Protein AF-A0A2V7VKX2-F1 (afdb_monomer)

Secondary structure (DSSP, 8-state):
-HHHHHHHHHHHT---------SS-SEETTEE--S-----EEE-TTT--EEESSTT--S-SSPTTT--GGGEEE-TTSSEEEEEE---GGGTTT---BEEEEEETT--S--EE----SSBEEEEEE-TTSSEEEEEE-SSTT-TTPPPEEEEEETTT--EEEE----------

Nearest PDB structures (foldseek):
  5yzm-assembly1_B  TM=7.554E-01  e=6.022E-04  Deinococcus radiodurans R1 = ATCC 13939 = DSM 20539
  5yzn-assembly1_D  TM=7.491E-01  e=6.022E-04  Deinococcus radiodurans R1 = ATCC 13939 = DSM 20539
  6ikg-assembly1_D  TM=7.434E-01  e=3.066E-03  Deinococcus radiodurans R1 = ATCC 13939 = DSM 20539
  7px8-assembly1_A  TM=6.934E-01  e=4.245E-03  Sus scrofa domesticus
  8t55-assembly2_B  TM=4.886E-01  e=1.161E-01  Homo sapiens

Mean predicted aligned error: 6.62 Å

Solvent-accessible surface area (backbone atoms only — not comparable to full-atom values): 10244 Å² total; per-residue (Å²): 109,73,66,59,51,52,52,52,54,56,56,71,70,51,88,72,85,82,80,90,76,93,57,88,78,54,51,63,93,93,45,66,62,82,86,79,70,41,63,48,67,38,74,41,84,91,79,66,50,74,35,66,49,48,80,93,59,87,38,30,30,46,36,81,96,83,47,50,78,57,29,36,31,63,39,71,85,65,51,35,35,36,35,27,31,46,78,53,68,88,43,52,90,72,50,46,38,19,32,32,30,37,25,39,51,82,42,85,48,77,62,40,77,72,53,85,62,68,9,36,30,36,46,42,40,60,38,88,85,51,53,33,36,34,28,35,31,39,83,49,57,65,44,88,85,50,66,71,32,48,32,42,26,34,59,86,81,62,53,72,46,76,46,77,86,65,76,75,82,73,72,85,130

Sequence (173 aa):
PAETAAALEAQSKRKASGRLYDRLFVRHWDAWENGTRNHLFSYELATGKLVDLMPRMEADSPSKPFGGSEEYAVSPDGRTVVFATKDVGRAEAWSTNFDLYSVPVDGSSAPRKLTTNPATDTQPRFSPDGRTLAYLAMSRPGFEADRFRIVLRDWTTGAERALDLRADASETG

pLDDT: mean 89.26, std 12.27, range [36.59, 98.81]

Radius of gyration: 19.01 Å; Cα contacts (8 Å, |Δi|>4): 318; chains: 1; bounding box: 53×27×69 Å

Foldseek 3Di:
DVVVVVVVVVVVPDPDPDDDDPAPPQDDDPGGCPQDAAFDWAADPVPRDIGTQAPPQSWHVVHPDDRDPQQWDAFLVRFKIKGWIDRPPRCSVQKQDIWIWMGTNVRPDHIDTLDDASHDWGRWDADNVRQWIWTWDFRDIRDPPGDTWIWIAGRPPRDIDTDDPDPPPPPDD

Structure (mmCIF, N/CA/C/O backbone):
data_AF-A0A2V7VKX2-F1
#
_entry.id   AF-A0A2V7VKX2-F1
#
loop_
_atom_site.group_PDB
_atom_site.id
_atom_site.type_symbol
_atom_site.label_atom_id
_atom_site.label_alt_id
_atom_site.label_comp_id
_atom_site.label_asym_id
_atom_site.label_entity_id
_atom_site.label_seq_id
_atom_site.pdbx_PDB_ins_code
_atom_site.Cartn_x
_atom_site.Cartn_y
_atom_site.Cartn_z
_atom_site.occupancy
_atom_site.B_iso_or_equiv
_atom_site.auth_seq_id
_atom_site.auth_comp_id
_atom_site.auth_asym_id
_atom_site.auth_atom_id
_atom_site.pdbx_PDB_model_num
ATOM 1 N N . PRO A 1 1 ? -10.729 2.350 15.075 1.00 73.19 1 PRO A N 1
ATOM 2 C CA . PRO A 1 1 ? -11.788 1.304 15.056 1.00 73.19 1 PRO A CA 1
ATOM 3 C C . PRO A 1 1 ? -12.201 0.907 16.483 1.00 73.19 1 PRO A C 1
ATOM 5 O O . PRO A 1 1 ? -11.379 1.040 17.388 1.00 73.19 1 PRO A O 1
ATOM 8 N N . ALA A 1 2 ? -13.442 0.448 16.696 1.00 79.38 2 ALA A N 1
ATOM 9 C CA . ALA A 1 2 ? -13.946 0.088 18.033 1.00 79.38 2 ALA A CA 1
ATOM 10 C C . ALA A 1 2 ? -13.155 -1.064 18.682 1.00 79.38 2 ALA A C 1
ATOM 12 O O . ALA A 1 2 ? -12.881 -1.030 19.878 1.00 79.38 2 ALA A O 1
ATOM 13 N N . GLU A 1 3 ? -12.718 -2.035 17.876 1.00 79.44 3 GLU A N 1
ATOM 14 C CA . GLU A 1 3 ? -11.884 -3.156 18.320 1.00 79.44 3 GLU A CA 1
ATOM 15 C C . GLU A 1 3 ? -10.547 -2.685 18.914 1.00 79.44 3 GLU A C 1
ATOM 17 O O . GLU A 1 3 ? -10.197 -3.067 20.029 1.00 79.44 3 GLU A O 1
ATOM 22 N N . THR A 1 4 ? -9.840 -1.779 18.227 1.00 80.31 4 THR A N 1
ATOM 23 C CA . THR A 1 4 ? -8.583 -1.196 18.721 1.00 80.31 4 THR A CA 1
ATOM 24 C C . THR A 1 4 ? -8.785 -0.466 20.049 1.00 80.31 4 THR A C 1
ATOM 26 O O . THR A 1 4 ? -7.984 -0.621 20.966 1.00 80.31 4 THR A O 1
ATOM 29 N N . ALA A 1 5 ? -9.869 0.307 20.180 1.00 81.75 5 ALA A N 1
ATOM 30 C CA . ALA A 1 5 ? -10.174 1.030 21.413 1.00 81.75 5 ALA A CA 1
ATOM 31 C C . ALA A 1 5 ? -10.422 0.069 22.588 1.00 81.75 5 ALA A C 1
ATOM 33 O O . ALA A 1 5 ? -9.852 0.255 23.663 1.00 81.75 5 ALA A O 1
ATOM 34 N N . ALA A 1 6 ? -11.197 -0.996 22.364 1.00 84.31 6 ALA A N 1
ATOM 35 C CA . ALA A 1 6 ? -11.453 -2.023 23.370 1.00 84.31 6 ALA A CA 1
ATOM 36 C C . ALA A 1 6 ? -10.171 -2.774 23.776 1.00 84.31 6 ALA A C 1
ATOM 38 O O . ALA A 1 6 ? -9.945 -3.010 24.964 1.00 84.31 6 ALA A O 1
ATOM 39 N N . ALA A 1 7 ? -9.303 -3.107 22.814 1.00 83.88 7 ALA A N 1
ATOM 40 C CA . ALA A 1 7 ? -8.022 -3.762 23.082 1.00 83.88 7 ALA A CA 1
ATOM 41 C C . ALA A 1 7 ? -7.087 -2.879 23.929 1.00 83.88 7 ALA A C 1
ATOM 43 O O . ALA A 1 7 ? -6.495 -3.356 24.900 1.00 83.88 7 ALA A O 1
ATOM 44 N N . LEU A 1 8 ? -7.002 -1.583 23.613 1.00 84.88 8 LEU A N 1
ATOM 45 C CA . LEU A 1 8 ? -6.206 -0.615 24.373 1.00 84.88 8 LEU A CA 1
ATOM 46 C C . LEU A 1 8 ? -6.771 -0.374 25.782 1.00 84.88 8 LEU A C 1
ATOM 48 O O . LEU A 1 8 ? -6.007 -0.284 26.745 1.00 84.88 8 LEU A O 1
ATOM 52 N N . GLU A 1 9 ? -8.095 -0.324 25.941 1.00 86.00 9 GLU A N 1
ATOM 53 C CA . GLU A 1 9 ? -8.736 -0.217 27.257 1.00 86.00 9 GLU A CA 1
ATOM 54 C C . GLU A 1 9 ? -8.498 -1.474 28.109 1.00 86.00 9 GLU A C 1
ATOM 56 O O . GLU A 1 9 ? -8.191 -1.388 29.299 1.00 86.00 9 GLU A O 1
ATOM 61 N N . ALA A 1 10 ? -8.590 -2.663 27.511 1.00 84.69 10 ALA A N 1
ATOM 62 C CA . ALA A 1 10 ? -8.256 -3.905 28.198 1.00 84.69 10 ALA A CA 1
ATOM 63 C C . ALA A 1 10 ? -6.778 -3.931 28.619 1.00 84.69 10 ALA A C 1
ATOM 65 O O . ALA A 1 10 ? -6.460 -4.358 29.732 1.00 84.69 10 ALA A O 1
ATOM 66 N N . GLN A 1 11 ? -5.874 -3.437 27.766 1.00 82.06 11 GLN A N 1
ATOM 67 C CA . GLN A 1 11 ? -4.451 -3.332 28.075 1.00 82.06 11 GLN A CA 1
ATOM 68 C C . GLN A 1 11 ? -4.187 -2.370 29.241 1.00 82.06 11 GLN A C 1
ATOM 70 O O . GLN A 1 11 ? -3.411 -2.721 30.131 1.00 82.06 11 GLN A O 1
ATOM 75 N N . SER A 1 12 ? -4.843 -1.206 29.282 1.00 82.44 12 SER A N 1
ATOM 76 C CA . SER A 1 12 ? -4.636 -0.206 30.342 1.00 82.44 12 SER A CA 1
ATOM 77 C C . SER A 1 12 ? -5.081 -0.690 31.727 1.00 82.44 12 SER A C 1
ATOM 79 O O . SER A 1 12 ? -4.528 -0.265 32.740 1.00 82.44 12 SER A O 1
ATOM 81 N N . LYS A 1 13 ? -6.030 -1.633 31.788 1.00 87.75 13 LYS A N 1
ATOM 82 C CA . LYS A 1 13 ? -6.522 -2.240 33.037 1.00 87.75 13 LYS A CA 1
ATOM 83 C C . LYS A 1 13 ? -5.641 -3.382 33.569 1.00 87.75 13 LYS A C 1
ATOM 85 O O . LYS A 1 13 ? -5.896 -3.881 34.670 1.00 87.75 13 LYS A O 1
ATOM 90 N N . ARG A 1 14 ? -4.618 -3.838 32.831 1.00 84.69 14 ARG A N 1
ATOM 91 C CA . ARG A 1 14 ? -3.743 -4.942 33.276 1.00 84.69 14 ARG A CA 1
ATOM 92 C C . ARG A 1 14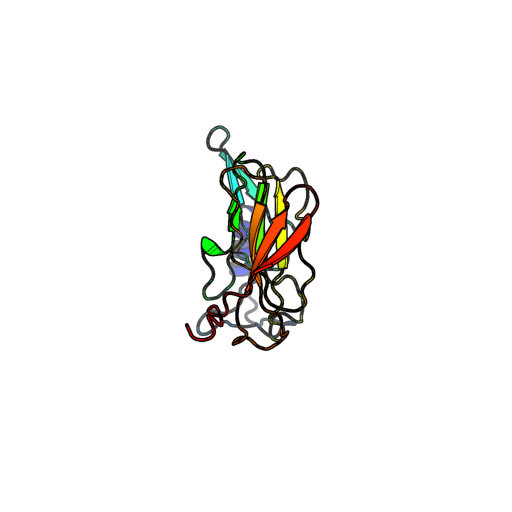 ? -2.829 -4.485 34.416 1.00 84.69 14 ARG A C 1
ATOM 94 O O . ARG A 1 14 ? -2.089 -3.521 34.288 1.00 84.69 14 ARG A O 1
ATOM 101 N N . LYS A 1 15 ? -2.826 -5.246 35.518 1.00 83.88 15 LYS A N 1
ATOM 102 C CA . LYS A 1 15 ? -1.947 -5.003 36.681 1.00 83.88 15 LYS A CA 1
ATOM 103 C C . LYS A 1 15 ? -0.502 -5.481 36.481 1.00 83.88 15 LYS A C 1
ATOM 105 O O . LYS A 1 15 ? 0.382 -5.078 37.227 1.00 83.88 15 LYS A O 1
ATOM 110 N N . ALA A 1 16 ? -0.265 -6.367 35.513 1.00 81.69 16 ALA A N 1
ATOM 111 C CA . ALA A 1 16 ? 1.065 -6.881 35.200 1.00 81.69 16 ALA A CA 1
ATOM 112 C C . ALA A 1 16 ? 1.837 -5.888 34.318 1.00 81.69 16 ALA A C 1
ATOM 114 O O . ALA A 1 16 ? 1.326 -5.465 33.284 1.00 81.69 16 ALA A O 1
ATOM 115 N N . SER A 1 17 ? 3.073 -5.557 34.703 1.00 77.12 17 SER A N 1
ATOM 116 C CA . SER A 1 17 ? 3.959 -4.641 33.964 1.00 77.12 17 SER A CA 1
ATOM 117 C C . SER A 1 17 ? 4.936 -5.345 33.013 1.00 77.12 17 SER A C 1
ATOM 119 O O . SER A 1 17 ? 5.520 -4.698 32.145 1.00 77.12 17 SER A O 1
ATOM 121 N N . GLY A 1 18 ? 5.116 -6.663 33.156 1.00 77.38 18 GLY A N 1
ATOM 122 C CA . GLY A 1 18 ? 5.975 -7.460 32.282 1.00 77.38 18 GLY A CA 1
ATOM 123 C C . GLY A 1 18 ? 5.408 -7.572 30.866 1.00 77.38 18 GLY A C 1
ATOM 124 O O . GLY A 1 18 ? 4.214 -7.816 30.685 1.00 77.38 18 GLY A O 1
ATOM 125 N N . ARG A 1 19 ? 6.272 -7.418 29.858 1.00 75.94 19 ARG A N 1
ATOM 126 C CA . ARG A 1 19 ? 5.929 -7.584 28.440 1.00 75.94 19 ARG A CA 1
ATOM 127 C C . ARG A 1 19 ? 6.726 -8.743 27.854 1.00 75.94 19 ARG A C 1
ATOM 129 O O . ARG A 1 19 ? 7.937 -8.810 28.039 1.00 75.94 19 ARG A O 1
ATOM 136 N N . LEU A 1 20 ? 6.035 -9.64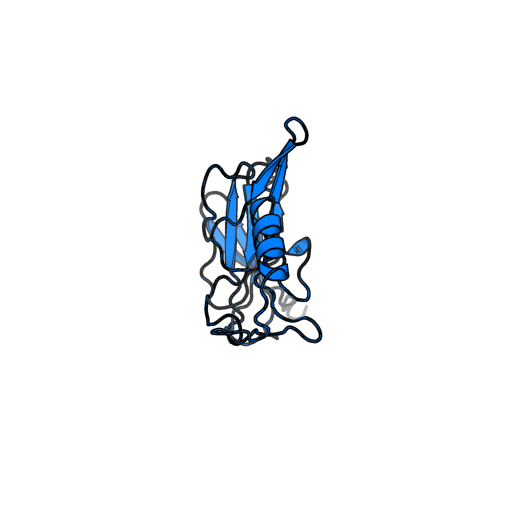3 27.161 1.00 76.25 20 LEU A N 1
ATOM 137 C CA . LEU A 1 20 ? 6.658 -10.684 26.354 1.00 76.25 20 LEU A CA 1
ATOM 138 C C . LEU A 1 20 ? 6.735 -10.174 24.919 1.00 76.25 20 LEU A C 1
ATOM 140 O O . LEU A 1 20 ? 5.716 -9.771 24.362 1.00 76.25 20 LEU A O 1
ATOM 144 N N . TYR A 1 21 ? 7.926 -10.218 24.339 1.00 73.44 21 TYR A N 1
ATOM 145 C CA . TYR A 1 21 ? 8.135 -9.925 22.931 1.00 73.44 21 TYR A CA 1
ATOM 146 C C . TYR A 1 21 ? 8.734 -11.150 22.262 1.00 73.44 21 TYR A C 1
ATOM 148 O O . TYR A 1 21 ? 9.697 -11.729 22.760 1.00 73.44 21 TYR A O 1
ATOM 156 N N . ASP A 1 22 ? 8.168 -11.534 21.129 1.00 74.69 22 ASP A N 1
ATOM 157 C CA . ASP A 1 22 ? 8.646 -12.638 20.307 1.00 74.69 22 ASP A CA 1
ATOM 158 C C . ASP A 1 22 ? 9.196 -12.153 18.952 1.00 74.69 22 ASP A C 1
ATOM 160 O O . ASP A 1 22 ? 9.667 -12.968 18.162 1.00 74.69 22 ASP A O 1
ATOM 164 N N . ARG A 1 23 ? 9.177 -10.841 18.684 1.00 73.94 23 ARG A N 1
ATOM 165 C CA . ARG A 1 23 ? 9.747 -10.194 17.489 1.00 73.94 23 ARG A CA 1
ATOM 166 C C . ARG A 1 23 ? 10.796 -9.150 17.888 1.00 73.94 23 ARG A C 1
ATOM 168 O O . ARG A 1 23 ? 10.745 -8.612 18.990 1.00 73.94 23 ARG A O 1
ATOM 175 N N . LEU A 1 24 ? 11.749 -8.879 16.991 1.00 75.38 24 LEU A N 1
ATOM 176 C CA . LEU A 1 24 ? 12.909 -8.025 17.284 1.00 75.38 24 LEU A CA 1
ATOM 177 C C . LEU A 1 24 ? 12.542 -6.541 17.457 1.00 75.38 24 LEU A C 1
ATOM 179 O O . LEU A 1 24 ? 13.110 -5.872 18.318 1.00 75.38 24 LEU A O 1
ATOM 183 N N . PHE A 1 25 ? 11.581 -6.030 16.678 1.00 69.50 25 PHE A N 1
ATOM 184 C CA . PHE A 1 25 ? 11.095 -4.651 16.789 1.00 69.50 25 PHE A CA 1
ATOM 185 C C . PHE A 1 25 ? 10.196 -4.465 18.018 1.00 69.50 25 PHE A C 1
ATOM 187 O O . PHE A 1 25 ? 8.983 -4.328 17.929 1.00 69.50 25 PHE A O 1
ATOM 194 N N . VAL A 1 26 ? 10.815 -4.460 19.197 1.00 69.31 26 VAL A N 1
ATOM 195 C CA . VAL A 1 26 ? 10.139 -4.216 20.482 1.00 69.31 26 VAL A CA 1
ATOM 196 C C . VAL A 1 26 ? 9.943 -2.725 20.768 1.00 69.31 26 VAL A C 1
ATOM 198 O O . VAL A 1 26 ? 9.155 -2.343 21.634 1.00 69.31 26 VAL A O 1
ATOM 201 N N . ARG A 1 27 ? 10.699 -1.875 20.067 1.00 71.62 27 ARG A N 1
ATOM 202 C CA . ARG A 1 27 ? 10.772 -0.428 20.263 1.00 71.62 27 ARG A CA 1
ATOM 203 C C . ARG A 1 27 ? 11.310 0.229 18.992 1.00 71.62 27 ARG A C 1
ATOM 205 O O . ARG A 1 27 ? 12.306 -0.238 18.446 1.00 71.62 27 ARG A O 1
ATOM 212 N N . HIS A 1 28 ? 10.697 1.329 18.574 1.00 66.94 28 HIS A N 1
ATOM 213 C CA . HIS A 1 28 ? 11.241 2.238 17.568 1.00 66.94 28 HIS A CA 1
ATOM 214 C C . HIS A 1 28 ? 11.640 3.536 18.272 1.00 66.94 28 HIS A C 1
ATOM 216 O O . HIS A 1 28 ? 10.792 4.313 18.698 1.00 66.94 28 HIS A O 1
ATOM 222 N N . TRP A 1 29 ? 12.951 3.724 18.441 1.00 72.44 29 TRP A N 1
ATOM 223 C CA . TRP A 1 29 ? 13.566 4.870 19.123 1.00 72.44 29 TRP A CA 1
ATOM 224 C C . TRP A 1 29 ? 13.053 5.117 20.538 1.00 72.44 29 TRP A C 1
ATOM 226 O O . TRP A 1 29 ? 13.503 4.440 21.452 1.00 72.44 29 TRP A O 1
ATOM 236 N N . ASP A 1 30 ? 12.174 6.081 20.776 1.00 68.62 30 ASP A N 1
ATOM 237 C CA . ASP A 1 30 ? 11.607 6.440 22.078 1.00 68.62 30 ASP A CA 1
ATOM 238 C C . ASP A 1 30 ? 10.213 5.840 22.323 1.00 68.62 30 ASP A C 1
ATOM 240 O O . ASP A 1 30 ? 9.743 5.850 23.461 1.00 68.62 30 ASP A O 1
ATOM 244 N N . ALA A 1 31 ? 9.609 5.201 21.315 1.00 69.00 31 ALA A N 1
ATOM 245 C CA . ALA A 1 31 ? 8.297 4.568 21.405 1.00 69.00 31 ALA A CA 1
ATOM 246 C C . ALA A 1 31 ? 8.384 3.034 21.483 1.00 69.00 31 ALA A C 1
ATOM 248 O O . ALA A 1 31 ? 8.995 2.372 20.641 1.00 69.00 31 ALA A O 1
ATOM 249 N N . TRP A 1 32 ? 7.744 2.448 22.497 1.00 71.38 32 TRP A N 1
ATOM 250 C CA . TRP A 1 32 ? 7.576 0.996 22.604 1.00 71.38 32 TRP A CA 1
ATOM 251 C C . TRP A 1 32 ? 6.500 0.495 21.645 1.00 71.38 32 TRP A C 1
ATOM 253 O O . TRP A 1 32 ? 5.444 1.118 21.539 1.00 71.38 32 TRP A O 1
ATOM 263 N N . GLU A 1 33 ? 6.720 -0.678 21.053 1.00 73.62 33 GLU A N 1
ATOM 264 C CA . GLU A 1 33 ? 5.678 -1.366 20.297 1.00 73.62 33 GLU A CA 1
ATOM 265 C C . GLU A 1 33 ? 4.532 -1.725 21.257 1.00 73.62 33 GLU A C 1
ATOM 267 O O . GLU A 1 33 ? 4.728 -2.384 22.286 1.00 73.62 33 GLU A O 1
ATOM 272 N N . ASN A 1 34 ? 3.339 -1.204 20.978 1.00 72.69 34 ASN A N 1
ATOM 273 C CA . ASN A 1 34 ? 2.146 -1.382 21.809 1.00 72.69 34 ASN A CA 1
ATOM 274 C C . ASN A 1 34 ? 1.152 -2.373 21.185 1.00 72.69 34 ASN A C 1
ATOM 276 O O . ASN A 1 34 ? 0.098 -2.608 21.775 1.00 72.69 34 ASN A O 1
ATOM 280 N N . GLY A 1 35 ? 1.508 -2.972 20.042 1.00 75.06 35 GLY A N 1
ATOM 281 C CA . GLY A 1 35 ? 0.672 -3.906 19.298 1.00 75.06 35 GLY A CA 1
ATOM 282 C C . GLY A 1 35 ? -0.293 -3.217 18.336 1.00 75.06 35 GLY A C 1
ATOM 283 O O . GLY A 1 35 ? -1.202 -3.874 17.838 1.00 75.06 35 GLY A O 1
ATOM 284 N N . THR A 1 36 ? -0.134 -1.912 18.088 1.00 82.56 36 THR A N 1
ATOM 285 C CA . THR A 1 36 ? -0.942 -1.182 17.103 1.00 82.56 36 THR A CA 1
ATOM 286 C C . THR A 1 36 ? -0.198 -1.035 15.781 1.00 82.56 36 THR A C 1
ATOM 288 O O . THR A 1 36 ? 0.994 -0.719 15.733 1.00 82.56 36 THR A O 1
ATOM 291 N N . ARG A 1 37 ? -0.930 -1.239 14.687 1.00 87.62 37 ARG A N 1
ATOM 292 C CA . ARG A 1 37 ? -0.427 -1.130 13.317 1.00 87.62 37 ARG A CA 1
ATOM 293 C C . ARG A 1 37 ? -1.110 0.014 12.583 1.00 87.62 37 ARG A C 1
ATOM 295 O O . ARG A 1 37 ? -2.276 0.323 12.841 1.00 87.62 37 ARG A O 1
ATOM 302 N N . ASN A 1 38 ? -0.377 0.626 11.664 1.00 92.00 38 ASN A N 1
ATOM 303 C CA . ASN A 1 38 ? -0.928 1.558 10.695 1.00 92.00 38 ASN A CA 1
ATOM 304 C C . ASN A 1 38 ? -1.642 0.761 9.609 1.00 92.00 38 ASN A C 1
ATOM 306 O O . ASN A 1 38 ? -0.991 0.060 8.840 1.00 92.00 38 ASN A O 1
ATOM 310 N N . HIS A 1 39 ? -2.963 0.874 9.542 1.00 95.44 39 HIS A N 1
ATOM 311 C CA . HIS A 1 39 ? -3.751 0.334 8.440 1.00 95.44 39 HIS A CA 1
ATOM 312 C C . HIS A 1 39 ? -4.360 1.473 7.626 1.00 95.44 39 HIS A C 1
ATOM 314 O O . HIS A 1 39 ? -4.702 2.531 8.167 1.00 95.44 39 HIS A O 1
ATOM 320 N N . LEU A 1 40 ? -4.550 1.227 6.332 1.00 96.62 40 LEU A N 1
ATOM 321 C CA . LEU A 1 40 ? -5.359 2.087 5.483 1.00 96.62 40 LEU A CA 1
ATOM 322 C C . LEU A 1 40 ? -6.844 1.820 5.731 1.00 96.62 40 LEU A C 1
ATOM 324 O O . LEU A 1 40 ? -7.281 0.674 5.813 1.00 96.62 40 LEU A O 1
ATOM 328 N N . PHE A 1 41 ? -7.626 2.894 5.789 1.00 96.38 41 PHE A N 1
ATOM 329 C CA . PHE A 1 41 ? -9.078 2.827 5.891 1.00 96.38 41 PHE A CA 1
ATOM 330 C C . PHE A 1 41 ? -9.719 3.630 4.764 1.00 96.38 41 PHE A C 1
ATOM 332 O O . PHE A 1 41 ? -9.237 4.711 4.422 1.00 96.38 41 PHE A O 1
ATOM 339 N N . SER A 1 42 ? -10.839 3.142 4.233 1.00 96.56 42 SER A N 1
ATOM 340 C CA . SER A 1 42 ? -11.756 3.969 3.449 1.00 96.56 42 SER A CA 1
ATOM 341 C C . SER A 1 42 ? -12.924 4.425 4.319 1.00 96.56 42 SER A C 1
ATOM 343 O O . SER A 1 42 ? -13.339 3.739 5.258 1.00 96.56 42 SER A O 1
ATOM 345 N N . TYR A 1 43 ? -13.437 5.616 4.022 1.00 95.50 43 TYR A N 1
ATOM 346 C CA . TYR A 1 43 ? -14.559 6.207 4.738 1.00 95.50 43 TYR A CA 1
ATOM 347 C C . TYR A 1 43 ? -15.593 6.731 3.745 1.00 95.50 43 TYR A C 1
ATOM 349 O O . TYR A 1 43 ? -15.309 7.615 2.936 1.00 95.50 43 TYR A O 1
ATOM 357 N N . GLU A 1 44 ? -16.800 6.179 3.805 1.00 93.94 44 GLU A N 1
ATOM 358 C CA . GLU A 1 44 ? -17.922 6.606 2.981 1.00 93.94 44 GLU A CA 1
ATOM 359 C C . GLU A 1 44 ? -18.645 7.781 3.650 1.00 93.94 44 GLU A C 1
ATOM 361 O O . GLU A 1 44 ? -19.298 7.622 4.679 1.00 93.94 44 GLU A O 1
ATOM 366 N N . LEU A 1 45 ? -18.568 8.971 3.049 1.00 94.31 45 LEU A N 1
ATOM 367 C CA . LEU A 1 45 ? -19.138 10.193 3.630 1.00 94.31 45 LEU A CA 1
ATOM 368 C C . LEU A 1 45 ? -20.665 10.142 3.791 1.00 94.31 45 LEU A C 1
ATOM 370 O O . LEU A 1 45 ? -21.195 10.715 4.739 1.00 94.31 45 LEU A O 1
ATOM 374 N N . ALA A 1 46 ? -21.368 9.478 2.870 1.00 94.56 46 ALA A N 1
ATOM 375 C CA . ALA A 1 46 ? -22.829 9.443 2.855 1.00 94.56 46 ALA A CA 1
ATOM 376 C C . ALA A 1 46 ? -23.415 8.577 3.980 1.00 94.56 46 ALA A C 1
ATOM 378 O O . ALA A 1 46 ? -24.444 8.922 4.557 1.00 94.56 46 ALA A O 1
ATOM 379 N N . THR A 1 47 ? -22.767 7.452 4.284 1.00 94.81 47 THR A N 1
ATOM 380 C CA . THR A 1 47 ? -23.249 6.464 5.262 1.00 94.81 47 THR A CA 1
ATOM 381 C C . THR A 1 47 ? -22.476 6.512 6.578 1.00 94.81 47 THR A C 1
ATOM 383 O O . THR A 1 47 ? -22.924 5.949 7.574 1.00 94.81 47 THR A O 1
ATOM 386 N N . GLY A 1 48 ? -21.302 7.147 6.591 1.00 94.38 48 GLY A N 1
ATOM 387 C CA . GLY A 1 48 ? -20.346 7.072 7.691 1.00 94.38 48 GLY A CA 1
ATOM 388 C C . GLY A 1 48 ? -19.667 5.706 7.820 1.00 94.38 48 GLY A C 1
ATOM 389 O O . GLY A 1 48 ? -19.070 5.414 8.858 1.00 94.38 48 GLY A O 1
ATOM 390 N N . LYS A 1 49 ? -19.765 4.836 6.804 1.00 93.94 49 LYS A N 1
ATOM 391 C CA . LYS A 1 49 ? -19.165 3.500 6.837 1.00 93.94 49 LYS A CA 1
ATOM 392 C C . LYS A 1 49 ? -17.641 3.604 6.755 1.00 93.94 49 LYS A C 1
ATOM 394 O O . LYS A 1 49 ? -17.096 4.094 5.770 1.00 93.94 49 LYS A O 1
ATOM 399 N N . LEU A 1 50 ? -16.965 3.094 7.782 1.00 95.62 50 LEU A N 1
ATOM 400 C CA . LEU A 1 50 ? -15.511 2.935 7.836 1.00 95.62 50 LEU A CA 1
ATOM 401 C C . LEU A 1 50 ? -15.140 1.489 7.478 1.00 95.62 50 LEU A C 1
ATOM 403 O O . LEU A 1 50 ? -15.690 0.557 8.068 1.00 95.62 50 LEU A O 1
ATOM 407 N N . VAL A 1 51 ? -14.199 1.298 6.555 1.00 96.00 51 VAL A N 1
ATOM 408 C CA . VAL A 1 51 ? -13.721 -0.025 6.124 1.00 96.00 51 VAL A CA 1
ATOM 409 C C . VAL A 1 51 ? -12.212 -0.113 6.325 1.00 96.00 51 VAL A C 1
ATOM 411 O O . VAL A 1 51 ? -11.481 0.750 5.850 1.00 96.00 51 VAL A O 1
ATOM 414 N N . ASP A 1 52 ? -11.753 -1.154 7.024 1.00 96.38 52 ASP A N 1
ATOM 415 C CA . ASP A 1 52 ? -10.332 -1.524 7.083 1.00 96.38 52 ASP A CA 1
ATOM 416 C C . ASP A 1 52 ? -9.925 -2.173 5.755 1.00 96.38 52 ASP A C 1
ATOM 418 O O . ASP A 1 52 ? -10.522 -3.170 5.339 1.00 96.38 52 ASP A O 1
ATOM 422 N N . LEU A 1 53 ? -8.925 -1.601 5.088 1.00 97.94 53 LEU A N 1
ATOM 423 C CA . LEU A 1 53 ? -8.420 -2.068 3.799 1.00 97.94 53 LEU A CA 1
ATOM 424 C C . LEU A 1 53 ? -7.246 -3.043 3.937 1.00 97.94 53 LEU A C 1
ATOM 426 O O . LEU A 1 53 ? -6.769 -3.555 2.929 1.00 97.94 53 LEU A O 1
ATOM 430 N N . MET A 1 54 ? -6.785 -3.326 5.155 1.00 97.38 54 MET A N 1
ATOM 431 C CA . MET A 1 54 ? -5.691 -4.256 5.443 1.00 97.3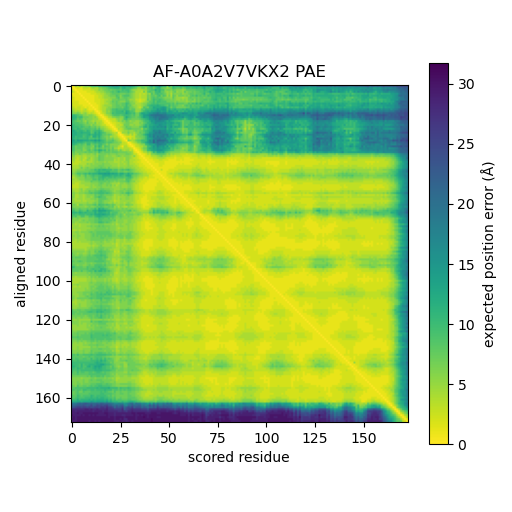8 54 MET A CA 1
ATOM 432 C C . MET A 1 54 ? -6.096 -5.348 6.451 1.00 97.38 54 MET A C 1
ATOM 434 O O . MET A 1 54 ? -5.324 -5.684 7.354 1.00 97.38 54 MET A O 1
ATOM 438 N N . PRO A 1 55 ? -7.293 -5.958 6.334 1.00 94.31 55 PRO A N 1
ATOM 439 C CA . PRO A 1 55 ? -7.767 -6.889 7.345 1.00 94.31 55 PRO A CA 1
ATOM 440 C C . PRO A 1 55 ? -6.831 -8.099 7.456 1.00 94.31 55 PRO A C 1
ATOM 442 O O . PRO A 1 55 ? -6.543 -8.769 6.461 1.00 94.31 55 PRO A O 1
ATOM 445 N N . ARG A 1 56 ? -6.431 -8.423 8.694 1.00 90.00 56 ARG A N 1
ATOM 446 C CA . ARG A 1 56 ? -5.531 -9.539 9.060 1.00 90.00 56 ARG A CA 1
ATOM 447 C C . ARG A 1 56 ? -4.077 -9.399 8.592 1.00 90.00 56 ARG A C 1
ATOM 449 O O . ARG A 1 56 ? -3.325 -10.360 8.740 1.00 90.00 56 ARG A O 1
ATOM 456 N N . MET A 1 57 ? -3.682 -8.261 8.026 1.00 93.38 57 MET A N 1
ATOM 457 C CA . MET A 1 57 ? -2.274 -8.007 7.732 1.00 93.38 57 MET A CA 1
ATOM 458 C C . MET A 1 57 ? -1.552 -7.595 9.013 1.00 93.38 57 MET A C 1
ATOM 460 O O . MET A 1 57 ? -2.057 -6.802 9.799 1.00 93.38 57 MET A O 1
ATOM 464 N N . GLU A 1 58 ? -0.361 -8.143 9.222 1.00 90.44 58 GLU A N 1
ATOM 465 C CA . GLU A 1 58 ? 0.494 -7.855 10.379 1.00 90.44 58 GLU A CA 1
ATOM 466 C C . GLU A 1 58 ? 1.604 -6.875 9.979 1.00 90.44 58 GLU A C 1
ATOM 468 O O . GLU A 1 58 ? 2.782 -7.100 10.265 1.00 90.44 58 GLU A O 1
ATOM 473 N N . ALA A 1 59 ? 1.225 -5.811 9.269 1.00 92.75 59 ALA A N 1
ATOM 474 C CA . ALA A 1 59 ? 2.143 -4.894 8.609 1.00 92.75 59 ALA A CA 1
ATOM 475 C C . ALA A 1 59 ? 1.609 -3.455 8.636 1.00 92.75 59 ALA A C 1
ATOM 477 O O . ALA A 1 59 ? 0.407 -3.225 8.751 1.00 92.75 59 ALA A O 1
ATOM 478 N N . ASP A 1 60 ? 2.515 -2.485 8.539 1.00 94.19 60 ASP A N 1
ATOM 479 C CA . ASP A 1 60 ? 2.182 -1.063 8.557 1.00 94.19 60 ASP A CA 1
ATOM 480 C C . ASP A 1 60 ? 2.087 -0.505 7.123 1.00 94.19 60 ASP A C 1
ATOM 482 O O . ASP A 1 60 ? 2.973 -0.738 6.294 1.00 94.19 60 ASP A O 1
ATOM 486 N N . SER A 1 61 ? 1.021 0.243 6.831 1.00 95.81 61 SER A N 1
ATOM 487 C CA . SER A 1 61 ? 0.903 1.121 5.662 1.00 95.81 61 SER A CA 1
ATOM 488 C C . SER A 1 61 ? 0.072 2.367 6.026 1.00 95.81 61 SER A C 1
ATOM 490 O O . SER A 1 61 ? -1.115 2.239 6.335 1.00 95.81 61 SER A O 1
ATOM 492 N N . PRO A 1 62 ? 0.644 3.582 5.962 1.00 95.50 62 PRO A N 1
ATOM 493 C CA . PRO A 1 62 ? 2.042 3.849 5.642 1.00 95.50 62 PRO A CA 1
ATOM 494 C C . PRO A 1 62 ? 3.019 3.265 6.672 1.00 95.50 62 PRO A C 1
ATOM 496 O O . PRO A 1 62 ? 2.691 3.079 7.851 1.00 95.50 62 PRO A O 1
ATOM 499 N N . SER A 1 63 ? 4.215 2.954 6.198 1.00 91.62 63 SER A N 1
ATOM 500 C CA . SER A 1 63 ? 5.280 2.294 6.926 1.00 91.62 63 SER A CA 1
ATOM 501 C C . SER A 1 63 ? 5.863 3.184 8.022 1.00 91.62 63 SER A C 1
ATOM 503 O O . SER A 1 63 ? 5.801 4.414 7.988 1.00 91.62 63 SER A O 1
ATOM 505 N N . LYS A 1 64 ? 6.431 2.554 9.048 1.00 86.38 64 LYS A N 1
ATOM 506 C CA . LYS A 1 64 ? 7.157 3.253 10.111 1.00 86.38 64 LYS A CA 1
ATOM 507 C C . LYS A 1 64 ? 8.660 3.263 9.795 1.00 86.38 64 LYS A C 1
ATOM 509 O O . LYS A 1 64 ? 9.154 2.318 9.184 1.00 86.38 64 LYS A O 1
ATOM 514 N N . PRO A 1 65 ? 9.413 4.272 10.264 1.00 79.19 65 PRO A N 1
ATOM 515 C CA . PRO A 1 65 ? 8.940 5.481 10.946 1.00 79.19 65 PRO A CA 1
ATOM 516 C C . PRO A 1 65 ? 8.553 6.631 9.994 1.00 79.19 65 PRO A C 1
ATOM 518 O O . PRO A 1 65 ? 7.997 7.618 10.466 1.00 79.19 65 PRO A O 1
ATOM 521 N N . PHE A 1 66 ? 8.846 6.524 8.690 1.00 81.12 66 PHE A N 1
ATOM 522 C CA . PHE A 1 66 ? 8.790 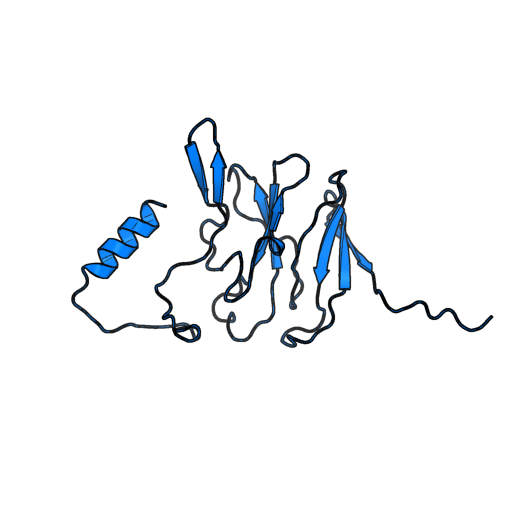7.648 7.740 1.00 81.12 66 PHE A CA 1
ATOM 523 C C . PHE A 1 66 ? 7.932 7.412 6.483 1.00 81.12 66 PHE A C 1
ATOM 525 O O . PHE A 1 66 ? 8.232 7.985 5.441 1.00 81.12 66 PHE A O 1
ATOM 532 N N . GLY A 1 67 ? 6.881 6.598 6.554 1.00 86.75 67 GLY A N 1
ATOM 533 C CA . GLY A 1 67 ? 5.921 6.446 5.459 1.00 86.75 67 GLY A CA 1
ATOM 534 C C . GLY A 1 67 ? 4.833 7.525 5.465 1.00 86.75 67 GLY A C 1
ATOM 535 O O . GLY A 1 67 ? 4.408 8.006 6.520 1.00 86.75 67 GLY A O 1
ATOM 536 N N . GLY A 1 68 ? 4.341 7.876 4.280 1.00 93.81 68 GLY A N 1
ATOM 537 C CA . GLY A 1 68 ? 3.273 8.851 4.089 1.00 93.81 68 GLY A CA 1
ATOM 538 C C . GLY A 1 68 ? 2.325 8.526 2.936 1.00 93.81 68 GLY A C 1
ATOM 539 O O . GLY A 1 68 ? 2.129 7.377 2.537 1.00 93.81 68 GLY A O 1
ATOM 540 N N . SER A 1 69 ? 1.683 9.572 2.408 1.00 95.19 69 SER A N 1
ATOM 541 C CA . SER A 1 69 ? 0.713 9.467 1.308 1.00 95.19 69 SER A CA 1
ATOM 542 C C . SER A 1 69 ? 1.302 8.949 -0.002 1.00 95.19 69 SER A C 1
ATOM 544 O O . SER A 1 69 ? 0.567 8.567 -0.904 1.00 95.19 69 SER A O 1
ATOM 546 N N . GLU A 1 70 ? 2.622 8.959 -0.130 1.00 96.19 70 GLU A N 1
ATOM 547 C CA . GLU A 1 70 ? 3.339 8.403 -1.265 1.00 96.19 70 GLU A CA 1
ATOM 548 C C . GLU A 1 70 ? 3.269 6.877 -1.324 1.00 96.19 70 GLU A C 1
ATOM 550 O O . GLU A 1 70 ? 3.410 6.334 -2.410 1.00 96.19 70 GLU A O 1
ATOM 555 N N . GLU A 1 71 ? 3.015 6.175 -0.217 1.00 97.75 71 GLU A N 1
ATOM 556 C CA . GLU A 1 71 ? 3.002 4.705 -0.186 1.00 97.75 71 GLU A CA 1
ATOM 557 C C . GLU A 1 71 ? 1.678 4.079 -0.639 1.00 97.75 71 GLU A C 1
ATOM 559 O O . GLU A 1 71 ? 1.571 2.855 -0.702 1.00 97.75 71 GLU A O 1
ATOM 564 N N . TYR A 1 72 ? 0.677 4.883 -0.997 1.00 98.38 72 TYR A N 1
ATOM 565 C CA . TYR A 1 72 ? -0.575 4.387 -1.553 1.00 98.38 72 TYR A CA 1
ATOM 566 C C . TYR A 1 72 ? -1.093 5.254 -2.701 1.00 98.38 72 TYR A C 1
ATOM 568 O O . TYR A 1 72 ? -0.781 6.434 -2.832 1.00 98.38 72 TYR A O 1
ATOM 576 N N . ALA A 1 73 ? -1.933 4.656 -3.538 1.00 98.50 73 ALA A N 1
ATOM 577 C CA . ALA A 1 73 ? -2.630 5.330 -4.618 1.00 98.50 73 ALA A CA 1
ATOM 578 C C . ALA A 1 73 ? -4.032 4.757 -4.797 1.00 98.50 73 ALA A C 1
ATOM 580 O O . ALA A 1 73 ? -4.248 3.551 -4.689 1.00 98.50 73 ALA A O 1
ATOM 581 N N . VAL A 1 74 ? -4.979 5.628 -5.128 1.00 98.31 74 VAL A N 1
ATOM 582 C CA . VAL A 1 74 ? -6.330 5.236 -5.534 1.00 98.31 74 VAL A CA 1
ATOM 583 C C . VAL A 1 74 ? -6.372 5.173 -7.060 1.00 98.31 74 VAL A C 1
ATOM 585 O O . VAL A 1 74 ? -5.800 6.035 -7.733 1.00 98.31 74 VAL A O 1
ATOM 588 N N . SER A 1 75 ? -7.020 4.151 -7.617 1.00 98.06 75 SER A N 1
ATOM 589 C CA . SER A 1 75 ? -7.246 4.046 -9.058 1.00 98.06 75 SER A CA 1
ATOM 590 C C . SER A 1 75 ? -8.059 5.244 -9.570 1.00 98.06 75 SER A C 1
ATOM 592 O O . SER A 1 75 ? -8.883 5.780 -8.827 1.00 98.06 75 SER A O 1
ATOM 594 N N . PRO A 1 76 ? -7.891 5.678 -10.834 1.00 98.25 76 PRO A N 1
ATOM 595 C CA . PRO A 1 76 ? -8.607 6.849 -11.354 1.00 98.25 76 PRO A CA 1
ATOM 596 C C . PRO A 1 76 ? -10.133 6.712 -11.335 1.00 98.25 76 PRO A C 1
ATOM 598 O O . PRO A 1 76 ? -10.841 7.711 -11.258 1.00 98.25 76 PRO A O 1
ATOM 601 N N . ASP A 1 77 ? -10.649 5.481 -11.375 1.00 97.31 77 ASP A N 1
ATOM 602 C CA . ASP A 1 77 ? -12.078 5.192 -11.243 1.00 97.31 77 ASP A CA 1
ATOM 603 C C . ASP A 1 77 ? -12.571 5.148 -9.782 1.00 97.31 77 ASP A C 1
ATOM 605 O O . ASP A 1 77 ? -13.755 4.915 -9.541 1.00 97.31 77 ASP A O 1
ATOM 609 N N . GLY A 1 78 ? -11.679 5.357 -8.808 1.00 97.19 78 GLY A N 1
ATOM 610 C CA . GLY A 1 78 ? -11.991 5.410 -7.382 1.00 97.19 78 GLY A CA 1
ATOM 611 C C . GLY A 1 78 ? -12.322 4.062 -6.742 1.00 97.19 78 GLY A C 1
ATOM 612 O O . GLY A 1 78 ? -12.796 4.045 -5.610 1.00 97.19 78 GLY A O 1
ATOM 613 N N . ARG A 1 79 ? -12.125 2.934 -7.440 1.00 97.31 79 ARG A N 1
ATOM 614 C CA . ARG A 1 79 ? -12.583 1.613 -6.968 1.00 97.31 79 ARG A CA 1
ATOM 615 C C . ARG A 1 79 ? -11.525 0.779 -6.266 1.00 97.31 79 ARG A C 1
ATOM 617 O O . ARG A 1 79 ? -11.882 -0.127 -5.519 1.00 97.31 79 ARG A O 1
ATOM 624 N N . THR A 1 80 ? -10.246 1.044 -6.505 1.00 98.44 80 THR A N 1
ATOM 625 C CA . THR A 1 80 ? -9.139 0.234 -5.985 1.00 98.44 80 THR A CA 1
ATOM 626 C C . THR A 1 80 ? -8.122 1.110 -5.274 1.00 98.44 80 THR A C 1
ATOM 628 O O . THR A 1 80 ? -7.770 2.177 -5.768 1.00 98.44 80 THR A O 1
ATOM 631 N N . VAL A 1 81 ? -7.606 0.638 -4.143 1.00 98.62 81 VAL A N 1
ATOM 632 C CA . VAL A 1 81 ? -6.395 1.174 -3.516 1.00 98.62 81 VAL A CA 1
ATOM 633 C C . VAL A 1 81 ? -5.241 0.228 -3.808 1.00 98.62 81 VAL A C 1
ATOM 635 O O . VAL A 1 81 ? -5.379 -0.986 -3.659 1.00 98.62 81 VAL A O 1
ATOM 638 N N . VAL A 1 82 ? -4.104 0.784 -4.213 1.00 98.81 82 VAL A N 1
ATOM 639 C CA . VAL A 1 82 ? -2.811 0.099 -4.232 1.00 98.81 82 VAL A CA 1
ATOM 640 C C . VAL A 1 82 ? -1.948 0.690 -3.132 1.00 98.81 82 VAL A C 1
ATOM 642 O O . VAL A 1 82 ? -1.895 1.908 -3.006 1.00 98.81 82 VAL A O 1
ATOM 645 N N . PHE A 1 83 ? -1.275 -0.144 -2.349 1.00 98.75 83 PHE A N 1
ATOM 646 C CA . PHE A 1 83 ? -0.424 0.308 -1.251 1.00 98.75 83 PHE A CA 1
ATOM 647 C C . PHE A 1 83 ? 0.830 -0.552 -1.111 1.00 98.75 83 PHE A C 1
ATOM 649 O O . PHE A 1 83 ? 0.821 -1.729 -1.473 1.00 98.75 83 PHE A O 1
ATOM 656 N N . ALA A 1 84 ? 1.903 0.047 -0.605 1.00 98.31 84 ALA A N 1
ATOM 657 C CA . ALA A 1 84 ? 3.159 -0.621 -0.299 1.00 98.31 84 ALA A CA 1
ATOM 658 C C . ALA A 1 84 ? 3.188 -1.029 1.176 1.00 98.31 84 ALA A C 1
ATOM 660 O O . ALA A 1 84 ? 2.852 -0.238 2.052 1.00 98.31 84 ALA A O 1
ATOM 661 N N . THR A 1 85 ? 3.610 -2.257 1.473 1.00 97.00 85 THR A N 1
ATOM 662 C CA . THR A 1 85 ? 3.816 -2.673 2.865 1.00 97.00 85 THR A CA 1
ATOM 663 C C . THR A 1 85 ? 4.847 -3.792 2.986 1.00 97.00 85 THR A C 1
ATOM 665 O O . THR A 1 85 ? 5.100 -4.540 2.037 1.00 97.00 85 THR A O 1
ATOM 668 N N . LYS A 1 86 ? 5.441 -3.913 4.175 1.00 94.50 86 LYS A N 1
ATOM 669 C CA . LYS A 1 86 ? 6.431 -4.936 4.531 1.00 94.50 86 LYS A CA 1
ATOM 670 C C . LYS A 1 86 ? 5.752 -6.091 5.276 1.00 94.50 86 LYS A C 1
ATOM 672 O O . LYS A 1 86 ? 5.922 -6.268 6.479 1.00 94.50 86 LYS A O 1
ATOM 677 N N . ASP A 1 87 ? 4.979 -6.899 4.555 1.00 94.56 87 ASP A N 1
ATOM 678 C CA . ASP A 1 87 ? 4.329 -8.094 5.115 1.00 94.56 87 ASP A CA 1
ATOM 679 C C . ASP A 1 87 ? 5.234 -9.337 4.994 1.00 94.56 87 ASP A C 1
ATOM 681 O O . ASP A 1 87 ? 5.047 -10.209 4.144 1.00 94.56 87 ASP A O 1
ATOM 685 N N . VAL A 1 88 ? 6.290 -9.376 5.815 1.00 92.12 88 VAL A N 1
ATOM 686 C CA . VAL A 1 88 ? 7.328 -10.437 5.815 1.00 92.12 88 VAL A CA 1
ATOM 687 C C . VAL A 1 88 ? 7.431 -11.179 7.155 1.00 92.12 88 VAL A C 1
ATOM 689 O O . VAL A 1 88 ? 8.402 -11.894 7.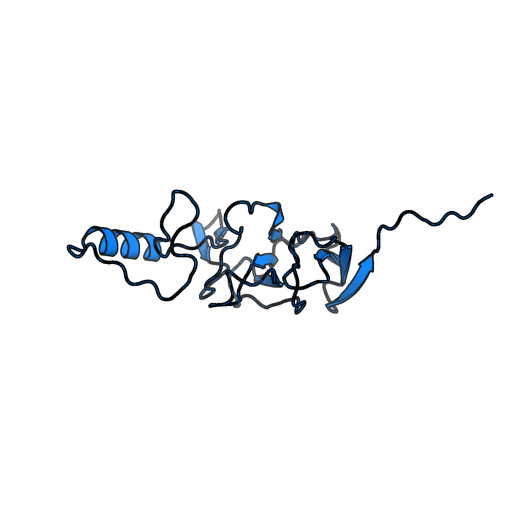430 1.00 92.12 88 VAL A O 1
ATOM 692 N N . GLY A 1 89 ? 6.439 -10.996 8.028 1.00 89.81 89 GLY A N 1
ATOM 693 C CA . GLY A 1 89 ? 6.380 -11.616 9.348 1.00 89.81 89 GLY A CA 1
ATOM 694 C C . GLY A 1 89 ? 7.613 -11.316 10.206 1.00 89.81 89 GLY A C 1
ATOM 695 O O . GLY A 1 89 ? 8.004 -10.171 10.406 1.00 89.81 89 GLY A O 1
ATOM 696 N N . ARG A 1 90 ? 8.260 -12.360 10.738 1.00 87.31 90 ARG A N 1
ATOM 697 C CA . ARG A 1 90 ? 9.402 -12.214 11.666 1.00 87.31 90 ARG A CA 1
ATOM 698 C C . ARG A 1 90 ? 10.673 -11.657 11.016 1.00 87.31 90 ARG A C 1
ATOM 700 O O . ARG A 1 90 ? 11.590 -11.274 11.738 1.00 87.31 90 ARG A O 1
ATOM 707 N N . ALA A 1 91 ? 10.731 -11.608 9.686 1.00 88.69 91 ALA A N 1
ATOM 708 C CA . ALA A 1 91 ? 11.874 -11.075 8.953 1.00 88.69 91 ALA A CA 1
ATOM 709 C C . ALA A 1 91 ? 11.865 -9.539 8.836 1.00 88.69 91 ALA A C 1
ATOM 711 O O . ALA A 1 91 ? 12.786 -8.989 8.240 1.00 88.69 91 ALA A O 1
ATOM 712 N N . GLU A 1 92 ? 10.866 -8.847 9.403 1.00 87.88 92 GLU A N 1
ATOM 713 C CA . GLU A 1 92 ? 10.652 -7.394 9.269 1.00 87.88 92 GLU A CA 1
ATOM 714 C C . GLU A 1 92 ? 11.928 -6.572 9.522 1.00 87.88 92 GLU A C 1
ATOM 716 O O . GLU A 1 92 ? 12.231 -5.651 8.766 1.00 87.88 92 GLU A O 1
ATOM 721 N N . ALA A 1 93 ? 12.717 -6.954 10.532 1.00 85.62 93 ALA A N 1
ATOM 722 C CA . ALA A 1 93 ? 13.944 -6.256 10.926 1.00 85.62 93 ALA A CA 1
ATOM 723 C C . ALA A 1 93 ? 15.159 -6.492 10.020 1.00 85.62 93 ALA A C 1
ATOM 725 O O . ALA A 1 93 ? 16.123 -5.738 10.088 1.00 85.62 93 ALA A O 1
ATOM 726 N N . TRP A 1 94 ? 15.130 -7.533 9.190 1.00 87.31 94 TRP A N 1
ATOM 727 C CA . TRP A 1 94 ? 16.271 -7.956 8.366 1.00 87.31 94 TRP A CA 1
ATOM 728 C C . TRP A 1 94 ? 15.984 -7.866 6.872 1.00 87.31 94 TRP A C 1
ATOM 730 O O . TRP A 1 94 ? 16.836 -8.194 6.049 1.00 87.31 94 TRP A O 1
ATOM 740 N N . SER A 1 95 ? 14.764 -7.475 6.517 1.00 92.25 95 SER A N 1
ATOM 741 C CA . SER A 1 95 ? 14.293 -7.458 5.148 1.00 92.25 95 SER A CA 1
ATOM 742 C C . SER A 1 95 ? 14.043 -6.036 4.688 1.00 92.25 95 SER A C 1
ATOM 744 O O . SER A 1 95 ? 13.402 -5.246 5.380 1.00 92.25 95 SER A O 1
ATOM 746 N N . THR A 1 96 ? 14.490 -5.735 3.476 1.00 93.62 96 THR A N 1
ATOM 747 C CA . THR A 1 96 ? 14.076 -4.541 2.736 1.00 93.62 96 THR A CA 1
ATOM 748 C C . THR A 1 96 ? 12.865 -4.818 1.848 1.00 93.62 96 THR A C 1
ATOM 750 O O . THR A 1 96 ? 12.441 -3.928 1.127 1.00 93.62 96 THR A O 1
ATOM 753 N N . ASN A 1 97 ? 12.312 -6.035 1.874 1.00 96.69 97 ASN A N 1
ATOM 754 C CA . ASN A 1 97 ? 11.229 -6.418 0.982 1.00 96.69 97 ASN A CA 1
ATOM 755 C C . ASN A 1 97 ? 9.943 -5.654 1.324 1.00 96.69 97 ASN A C 1
ATOM 757 O O . ASN A 1 97 ? 9.308 -5.910 2.348 1.00 96.69 97 ASN A O 1
ATOM 761 N N . PHE A 1 98 ? 9.589 -4.729 0.442 1.00 97.19 98 PHE A N 1
ATOM 762 C CA . PHE A 1 98 ? 8.270 -4.129 0.368 1.00 97.19 98 PHE A CA 1
ATOM 763 C C . PHE A 1 98 ? 7.616 -4.638 -0.899 1.00 97.19 98 PHE A C 1
ATOM 765 O O . PHE A 1 98 ? 8.226 -4.609 -1.964 1.00 97.19 98 PHE A O 1
ATOM 772 N N . ASP A 1 99 ? 6.357 -5.027 -0.786 1.00 98.25 99 ASP A N 1
ATOM 773 C CA . ASP A 1 99 ? 5.561 -5.429 -1.930 1.00 98.25 99 ASP A CA 1
ATOM 774 C C . ASP A 1 99 ? 4.352 -4.504 -2.069 1.00 98.25 99 ASP A C 1
ATOM 776 O O . ASP A 1 99 ? 3.832 -3.962 -1.086 1.00 98.25 99 ASP A O 1
ATOM 780 N N . LEU A 1 100 ? 3.869 -4.364 -3.303 1.00 98.62 100 LEU A N 1
ATOM 781 C CA . LEU A 1 100 ? 2.610 -3.686 -3.574 1.00 98.62 100 LEU A CA 1
ATOM 782 C C . LEU A 1 100 ? 1.444 -4.661 -3.423 1.00 98.62 100 LEU A C 1
ATOM 784 O O . LEU A 1 100 ? 1.486 -5.791 -3.915 1.00 98.62 100 LEU A O 1
ATOM 788 N N . TYR A 1 101 ? 0.367 -4.195 -2.808 1.00 98.69 101 TYR A N 1
ATOM 789 C CA . TYR A 1 101 ? -0.908 -4.893 -2.683 1.00 98.69 101 TYR A CA 1
ATOM 790 C C . TYR A 1 101 ? -2.020 -4.050 -3.300 1.00 98.69 101 TYR A C 1
ATOM 792 O O . TYR A 1 101 ? -1.926 -2.830 -3.348 1.00 98.69 101 TYR A O 1
ATOM 800 N N . SER A 1 102 ? -3.081 -4.704 -3.767 1.00 98.56 102 SER A N 1
ATOM 801 C CA . SER A 1 102 ? -4.308 -4.064 -4.253 1.00 98.56 102 SER A CA 1
ATOM 802 C C . SER A 1 102 ? -5.514 -4.532 -3.459 1.00 98.56 102 SER A C 1
ATOM 804 O O . SER A 1 102 ? -5.595 -5.705 -3.097 1.00 98.56 102 SER A O 1
ATOM 806 N N . VAL A 1 103 ? -6.466 -3.640 -3.217 1.00 98.75 103 VAL A N 1
ATOM 807 C CA . VAL A 1 103 ? -7.698 -3.947 -2.488 1.00 98.75 103 VAL A CA 1
ATOM 808 C C . VAL A 1 103 ? -8.848 -3.066 -2.990 1.00 98.75 103 VAL A C 1
ATOM 810 O O . VAL A 1 103 ? -8.625 -1.883 -3.271 1.00 98.75 103 VAL A O 1
ATOM 813 N N . PRO A 1 104 ? -10.075 -3.597 -3.130 1.00 98.50 104 PRO A N 1
ATOM 814 C CA . PRO A 1 104 ? -11.247 -2.775 -3.401 1.00 98.50 104 PRO A CA 1
ATOM 815 C C . PRO A 1 104 ? -11.467 -1.738 -2.298 1.00 98.50 104 PRO A C 1
ATOM 817 O O . PRO A 1 104 ? -11.381 -2.056 -1.113 1.00 98.50 104 PRO A O 1
ATOM 820 N N . VAL A 1 105 ? -11.809 -0.507 -2.678 1.00 97.94 105 VAL A N 1
ATOM 821 C CA . VAL A 1 105 ? -12.085 0.595 -1.736 1.00 97.94 105 VAL A CA 1
ATOM 822 C C . VAL A 1 105 ? -13.249 0.262 -0.796 1.00 97.94 105 VAL A C 1
ATOM 824 O O . VAL A 1 105 ? -13.296 0.760 0.324 1.00 97.94 105 VAL A O 1
ATOM 827 N N . ASP A 1 106 ? -14.179 -0.594 -1.214 1.00 96.69 106 ASP A N 1
ATOM 828 C CA . ASP A 1 106 ? -15.324 -1.026 -0.407 1.00 96.69 106 ASP A CA 1
ATOM 829 C C . ASP A 1 106 ? -15.028 -2.217 0.527 1.00 96.69 106 ASP A C 1
ATOM 831 O O . ASP A 1 106 ? -15.903 -2.613 1.304 1.00 96.69 106 ASP A O 1
ATOM 835 N N . GLY A 1 107 ? -13.817 -2.784 0.460 1.00 96.00 107 GLY A N 1
ATOM 836 C CA . GLY A 1 107 ? -13.404 -3.962 1.225 1.00 96.00 107 GLY A CA 1
ATOM 837 C C . GLY A 1 107 ? -14.110 -5.259 0.821 1.00 96.00 107 GLY A C 1
ATOM 838 O O . GLY A 1 107 ? -14.132 -6.209 1.603 1.00 96.00 107 GLY A O 1
ATOM 839 N N . SER A 1 108 ? -14.702 -5.324 -0.377 1.00 96.94 108 SER A N 1
ATOM 840 C CA . SER A 1 108 ? -15.424 -6.508 -0.875 1.00 96.94 108 SER A CA 1
ATOM 841 C C . SER A 1 108 ? -14.546 -7.755 -1.040 1.00 96.94 108 SER A C 1
ATOM 843 O O . SER A 1 108 ? -15.062 -8.874 -1.040 1.00 96.94 108 SER A O 1
ATOM 845 N N . SER A 1 109 ? -13.224 -7.592 -1.130 1.00 97.38 109 SER A N 1
ATOM 846 C CA . SER A 1 109 ? -12.259 -8.691 -1.119 1.00 97.38 109 SER A CA 1
ATOM 847 C C . SER A 1 109 ? -11.031 -8.362 -0.276 1.00 97.38 109 SER A C 1
ATOM 849 O O . SER A 1 109 ? -10.690 -7.198 -0.077 1.00 97.38 109 SER A O 1
ATOM 851 N N . ALA A 1 110 ? -10.327 -9.401 0.179 1.00 96.81 110 ALA A N 1
ATOM 852 C CA . ALA A 1 110 ? -9.052 -9.235 0.872 1.00 96.81 110 ALA A CA 1
ATOM 853 C C . ALA A 1 110 ? -7.975 -8.621 -0.050 1.00 96.81 110 ALA A C 1
ATOM 855 O O . ALA A 1 110 ? -8.053 -8.808 -1.272 1.00 96.81 110 ALA A O 1
ATOM 856 N N . PRO A 1 111 ? -6.956 -7.944 0.514 1.00 98.06 111 PRO A N 1
ATOM 857 C CA . PRO A 1 111 ? -5.820 -7.449 -0.251 1.00 98.06 111 PRO A CA 1
ATOM 858 C C . PRO A 1 111 ? -5.125 -8.555 -1.041 1.00 98.06 111 PRO A C 1
ATOM 860 O O . PRO 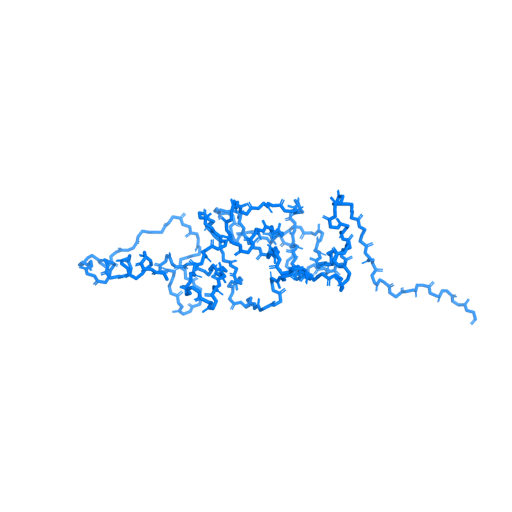A 1 111 ? -4.860 -9.645 -0.531 1.00 98.06 111 PRO A O 1
ATOM 863 N N . ARG A 1 112 ? -4.797 -8.258 -2.296 1.00 97.38 112 ARG A N 1
ATOM 864 C CA . ARG A 1 112 ? -4.070 -9.145 -3.200 1.00 97.38 112 ARG A CA 1
ATOM 865 C C . ARG A 1 112 ? -2.690 -8.580 -3.481 1.00 97.38 112 ARG A C 1
ATOM 867 O O . ARG A 1 112 ? -2.575 -7.464 -3.986 1.00 97.38 112 ARG A O 1
ATOM 874 N N . LYS A 1 113 ? -1.664 -9.391 -3.237 1.00 97.69 113 LYS A N 1
ATOM 875 C CA . LYS A 1 113 ? -0.280 -9.083 -3.597 1.00 97.69 113 LYS A CA 1
ATOM 876 C C . LYS A 1 113 ? -0.138 -8.888 -5.115 1.00 97.69 113 LYS A C 1
ATOM 878 O O . LYS A 1 113 ? -0.663 -9.687 -5.896 1.00 97.69 113 LYS A O 1
ATOM 883 N N . LEU A 1 114 ? 0.524 -7.811 -5.529 1.00 97.81 114 LEU A N 1
ATOM 884 C CA . LEU A 1 114 ? 0.757 -7.450 -6.932 1.00 97.81 114 LEU A CA 1
ATOM 885 C C . LEU A 1 114 ? 2.178 -7.760 -7.390 1.00 97.81 114 LEU A C 1
ATOM 887 O O . LEU A 1 114 ? 2.352 -8.198 -8.529 1.00 97.81 114 LEU A O 1
ATOM 891 N N . THR A 1 115 ? 3.162 -7.532 -6.524 1.00 98.00 115 THR A N 1
ATOM 892 C CA . THR A 1 115 ? 4.577 -7.746 -6.827 1.00 98.00 115 THR A CA 1
ATOM 893 C C . THR A 1 115 ? 5.157 -8.897 -6.007 1.00 98.00 115 THR A C 1
ATOM 895 O O . THR A 1 115 ? 4.559 -9.361 -5.039 1.00 98.00 115 THR A O 1
ATOM 898 N N . THR A 1 116 ? 6.277 -9.451 -6.468 1.00 96.25 116 THR A N 1
ATOM 899 C CA . THR A 1 116 ? 6.986 -10.560 -5.800 1.00 96.25 116 THR A CA 1
ATOM 900 C C . THR A 1 116 ? 8.498 -10.341 -5.812 1.00 96.25 116 THR A C 1
ATOM 902 O O . THR A 1 116 ? 9.275 -11.299 -5.813 1.00 96.25 116 THR A O 1
ATOM 905 N N . ASN A 1 117 ? 8.923 -9.084 -5.915 1.00 95.50 117 ASN A N 1
ATOM 906 C CA . ASN A 1 117 ? 10.323 -8.699 -5.878 1.00 95.50 117 ASN A CA 1
ATOM 907 C C . ASN A 1 117 ? 10.850 -8.913 -4.451 1.00 95.50 117 ASN A C 1
ATOM 909 O O . ASN A 1 117 ? 10.244 -8.414 -3.516 1.00 95.50 117 ASN A O 1
ATOM 913 N N . PRO A 1 118 ? 11.971 -9.618 -4.230 1.00 96.00 118 PRO A N 1
ATOM 914 C CA . PRO A 1 118 ? 12.520 -9.765 -2.882 1.00 96.00 118 PRO A CA 1
ATOM 915 C C . PRO A 1 118 ? 13.156 -8.474 -2.321 1.00 96.00 118 PRO A C 1
ATOM 917 O O . PRO A 1 118 ? 13.632 -8.483 -1.186 1.00 96.00 118 PRO A O 1
ATOM 920 N N . ALA A 1 119 ? 13.228 -7.395 -3.109 1.00 96.69 119 ALA A N 1
ATOM 921 C CA . ALA A 1 119 ? 13.689 -6.067 -2.699 1.00 96.69 119 ALA A CA 1
ATOM 922 C C . ALA A 1 119 ? 12.505 -5.092 -2.503 1.00 96.69 119 ALA A C 1
ATOM 924 O O . ALA A 1 119 ? 11.363 -5.507 -2.383 1.00 96.69 119 ALA A O 1
ATOM 925 N N . THR A 1 120 ? 12.771 -3.789 -2.422 1.00 97.06 120 THR A N 1
ATOM 926 C CA . THR A 1 120 ? 11.739 -2.771 -2.174 1.00 97.06 120 THR A CA 1
ATOM 927 C C . THR A 1 120 ? 10.948 -2.439 -3.440 1.00 97.06 120 THR A C 1
ATOM 929 O O . THR A 1 120 ? 11.533 -1.874 -4.363 1.00 97.06 120 THR A O 1
ATOM 932 N N . ASP A 1 121 ? 9.634 -2.662 -3.448 1.00 98.00 121 ASP A N 1
ATOM 933 C CA . ASP A 1 121 ? 8.677 -2.042 -4.372 1.00 98.00 121 ASP A CA 1
ATOM 934 C C . ASP A 1 121 ? 7.779 -1.054 -3.610 1.00 98.00 121 ASP A C 1
ATOM 936 O O . ASP A 1 121 ? 7.156 -1.401 -2.608 1.00 98.00 121 ASP A O 1
ATOM 940 N N . THR A 1 122 ? 7.711 0.201 -4.053 1.00 97.69 122 THR A N 1
ATOM 941 C CA . THR A 1 122 ? 7.007 1.267 -3.323 1.00 97.69 122 THR A CA 1
ATOM 942 C C . THR A 1 122 ? 6.540 2.398 -4.243 1.00 97.69 122 THR A C 1
ATOM 944 O O . THR A 1 122 ? 6.772 2.382 -5.450 1.00 97.69 122 THR A O 1
ATOM 947 N N . GLN A 1 123 ? 5.881 3.399 -3.667 1.00 97.62 123 GLN A N 1
ATOM 948 C CA . GLN A 1 123 ? 5.419 4.618 -4.327 1.00 97.62 123 GLN A CA 1
ATOM 949 C C . GLN A 1 123 ? 4.559 4.382 -5.581 1.00 97.62 123 GLN A C 1
ATOM 951 O O . GLN A 1 123 ? 4.905 4.851 -6.672 1.00 97.62 123 GLN A O 1
ATOM 956 N N . PRO A 1 124 ? 3.437 3.645 -5.454 1.00 98.56 124 PRO A N 1
ATOM 957 C CA . PRO A 1 124 ? 2.536 3.387 -6.569 1.00 98.56 124 PRO A CA 1
ATOM 958 C C . PRO A 1 124 ? 1.871 4.677 -7.064 1.00 98.56 124 PRO A C 1
ATOM 960 O O . PRO A 1 124 ? 1.469 5.528 -6.273 1.00 98.56 124 PRO A O 1
ATOM 963 N N . ARG A 1 125 ? 1.702 4.822 -8.382 1.00 98.56 125 ARG A N 1
ATOM 964 C CA . ARG A 1 125 ? 0.981 5.930 -9.029 1.00 98.56 125 ARG A CA 1
ATOM 965 C C . ARG A 1 125 ? 0.286 5.456 -10.297 1.00 98.56 125 ARG A C 1
ATOM 967 O O . ARG A 1 125 ? 0.922 4.912 -11.194 1.00 98.56 125 ARG A O 1
ATOM 974 N N . PHE A 1 126 ? -1.014 5.700 -10.401 1.00 98.62 126 PHE A N 1
ATOM 975 C CA . PHE A 1 126 ? -1.758 5.407 -11.622 1.00 98.62 126 PHE A CA 1
ATOM 976 C C . PHE A 1 126 ? -1.540 6.478 -12.694 1.00 98.62 126 PHE A C 1
ATOM 978 O O . PHE A 1 126 ? -1.455 7.671 -12.392 1.00 98.62 126 PHE A O 1
ATOM 985 N N . SER A 1 127 ? -1.507 6.056 -13.957 1.00 98.00 127 SER A N 1
ATOM 986 C CA . SER A 1 127 ? -1.710 6.958 -15.086 1.00 98.00 127 SER A CA 1
ATOM 987 C C . SER A 1 127 ? -3.137 7.526 -15.055 1.00 98.00 127 SER A C 1
ATOM 989 O O . SER A 1 127 ? -4.054 6.834 -14.607 1.00 98.00 127 SER A O 1
ATOM 991 N N . PRO A 1 128 ? -3.373 8.755 -15.553 1.00 97.44 128 PRO A N 1
ATOM 992 C CA . PRO A 1 128 ? -4.711 9.357 -15.546 1.00 97.44 128 PRO A CA 1
ATOM 993 C C . PRO A 1 128 ? -5.781 8.531 -16.276 1.00 97.4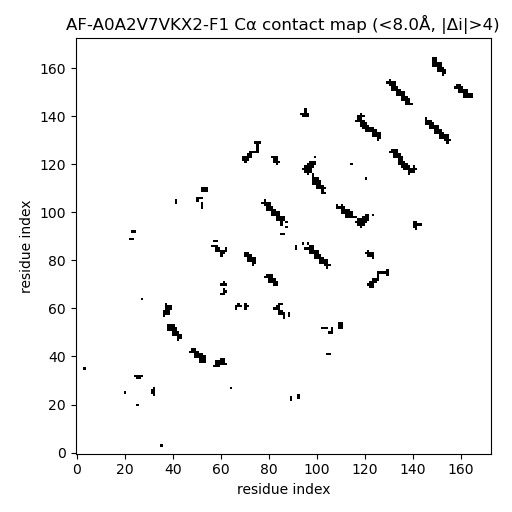4 128 PRO A C 1
ATOM 995 O O . PRO A 1 128 ? -6.950 8.582 -15.914 1.00 97.44 128 PRO A O 1
ATOM 998 N N . ASP A 1 129 ? -5.382 7.753 -17.286 1.00 97.56 129 ASP A N 1
ATOM 999 C CA . ASP A 1 129 ? -6.266 6.858 -18.043 1.00 97.56 129 ASP A CA 1
ATOM 1000 C C . ASP A 1 129 ? -6.521 5.499 -17.357 1.00 97.56 129 ASP A C 1
ATOM 1002 O O . ASP A 1 129 ? -7.272 4.678 -17.881 1.00 97.56 129 ASP A O 1
ATOM 1006 N N . GLY A 1 130 ? -5.885 5.238 -16.210 1.00 97.38 130 GLY A N 1
ATOM 1007 C CA . GLY A 1 130 ? -6.031 4.010 -15.427 1.00 97.38 130 GLY A CA 1
ATOM 1008 C C . GLY A 1 130 ? -5.416 2.759 -16.054 1.00 97.38 130 GLY A C 1
ATOM 1009 O O . GLY A 1 130 ? -5.599 1.667 -15.519 1.00 97.38 130 GLY A O 1
ATOM 1010 N N . ARG A 1 131 ? -4.691 2.880 -17.173 1.00 97.94 131 ARG A N 1
ATOM 1011 C CA . ARG A 1 131 ? -4.117 1.723 -17.881 1.00 97.94 131 ARG A CA 1
ATOM 1012 C C . ARG A 1 131 ? -2.785 1.267 -17.314 1.00 97.94 131 ARG A C 1
ATOM 1014 O O . ARG A 1 131 ? -2.437 0.101 -17.457 1.00 97.94 131 ARG A O 1
ATOM 1021 N N . THR A 1 132 ? -2.036 2.168 -16.687 1.00 98.50 132 THR A N 1
ATOM 1022 C CA . THR A 1 132 ? -0.690 1.893 -16.185 1.00 98.50 132 THR A CA 1
ATOM 1023 C C . THR A 1 132 ? -0.596 2.229 -14.705 1.00 98.50 132 THR A C 1
ATOM 1025 O O . THR A 1 132 ? -1.034 3.290 -14.266 1.00 98.50 132 THR A O 1
ATOM 1028 N N . LEU A 1 133 ? 0.034 1.345 -13.940 1.00 98.69 133 LEU A N 1
ATOM 1029 C CA . LEU A 1 133 ? 0.536 1.615 -12.603 1.00 98.69 133 LEU A CA 1
ATOM 1030 C C . LEU A 1 133 ? 2.056 1.798 -12.692 1.00 98.69 133 LEU A C 1
ATOM 1032 O O . LEU A 1 133 ? 2.779 0.863 -13.029 1.00 98.69 133 LEU A O 1
ATOM 1036 N N . ALA A 1 134 ? 2.540 3.001 -12.406 1.00 98.50 134 ALA A N 1
ATOM 1037 C CA . ALA A 1 134 ? 3.956 3.265 -12.199 1.00 98.50 134 ALA A CA 1
ATOM 1038 C C . ALA A 1 134 ? 4.319 3.043 -10.726 1.00 98.50 134 ALA A C 1
ATOM 1040 O O . ALA A 1 134 ? 3.519 3.352 -9.846 1.00 98.50 134 ALA A O 1
ATOM 1041 N N . TYR A 1 135 ? 5.513 2.534 -10.443 1.00 98.56 135 TYR A N 1
ATOM 1042 C CA . TYR A 1 135 ? 6.035 2.419 -9.080 1.00 98.56 135 TYR A CA 1
ATOM 1043 C C . TYR A 1 135 ? 7.566 2.413 -9.074 1.00 98.56 135 TYR A C 1
ATOM 1045 O O . TYR A 1 135 ? 8.203 2.270 -10.121 1.00 98.56 135 TYR A O 1
ATOM 1053 N N . LEU A 1 136 ? 8.166 2.599 -7.902 1.00 97.62 136 LEU A N 1
ATOM 1054 C CA . LEU A 1 136 ? 9.609 2.520 -7.708 1.00 97.62 136 LEU A CA 1
ATOM 1055 C C . LEU A 1 136 ? 10.007 1.123 -7.238 1.00 97.62 136 LEU A C 1
ATOM 1057 O O . LEU A 1 136 ? 9.382 0.583 -6.332 1.00 97.62 136 LEU A O 1
ATOM 1061 N N . ALA A 1 137 ? 11.071 0.570 -7.817 1.00 97.38 137 ALA A N 1
ATOM 1062 C CA . ALA A 1 137 ? 11.588 -0.745 -7.448 1.00 97.38 137 ALA A CA 1
ATOM 1063 C C . ALA A 1 137 ? 13.108 -0.731 -7.243 1.00 97.38 137 ALA A C 1
ATOM 1065 O O . ALA A 1 137 ? 13.849 -0.189 -8.064 1.00 97.38 137 ALA A O 1
ATOM 1066 N N . MET A 1 138 ? 13.585 -1.371 -6.183 1.00 96.44 138 MET A N 1
ATOM 1067 C CA . MET A 1 138 ? 14.984 -1.769 -6.008 1.00 96.44 138 MET A CA 1
ATOM 1068 C C . MET A 1 138 ? 15.191 -3.184 -6.563 1.00 96.44 138 MET A C 1
ATOM 1070 O O . MET A 1 138 ? 14.240 -3.905 -6.847 1.00 96.44 138 MET A O 1
ATOM 1074 N N . SER A 1 139 ? 16.439 -3.599 -6.747 1.00 94.75 139 SER A N 1
ATOM 1075 C CA . SER A 1 139 ? 16.806 -4.918 -7.287 1.00 94.75 139 SER A CA 1
ATOM 1076 C C . SER A 1 139 ? 17.622 -5.780 -6.323 1.00 94.75 139 SER A C 1
ATOM 1078 O O . SER A 1 139 ? 17.717 -6.988 -6.526 1.00 94.75 139 SER A O 1
ATOM 1080 N N . ARG A 1 140 ? 18.221 -5.173 -5.292 1.00 95.94 140 ARG A N 1
ATOM 1081 C CA . ARG A 1 140 ? 19.123 -5.824 -4.336 1.00 95.94 140 ARG A CA 1
ATOM 1082 C C . ARG A 1 140 ? 18.451 -5.976 -2.965 1.00 95.94 140 ARG A C 1
ATOM 1084 O O . ARG A 1 140 ? 18.385 -5.003 -2.215 1.00 95.94 140 ARG A O 1
ATOM 1091 N N . PRO A 1 141 ? 17.978 -7.182 -2.604 1.00 96.12 141 PRO A N 1
ATOM 1092 C CA . PRO A 1 141 ? 17.446 -7.456 -1.272 1.00 96.12 141 PRO A CA 1
ATOM 1093 C C . PRO A 1 141 ? 18.483 -7.166 -0.184 1.00 96.12 141 PRO A C 1
ATOM 1095 O O . PRO A 1 141 ? 19.662 -7.478 -0.348 1.00 96.12 141 PRO A O 1
ATOM 1098 N N . GLY A 1 142 ? 18.050 -6.582 0.931 1.00 94.06 142 GLY A N 1
ATOM 1099 C CA . GLY A 1 142 ? 18.917 -6.273 2.071 1.00 94.06 142 GLY A CA 1
ATOM 1100 C C . GLY A 1 142 ? 19.803 -5.037 1.887 1.00 94.06 142 GLY A C 1
ATOM 1101 O O . GLY A 1 142 ? 20.501 -4.658 2.823 1.00 94.06 142 GLY A O 1
ATOM 1102 N N . PHE A 1 143 ? 19.791 -4.392 0.715 1.00 93.56 143 PHE A N 1
ATOM 1103 C CA . PHE A 1 143 ? 20.590 -3.197 0.455 1.00 93.56 143 PHE A CA 1
ATOM 1104 C C . PHE A 1 143 ? 19.702 -1.949 0.406 1.00 93.56 143 PHE A C 1
ATOM 1106 O O . PHE A 1 143 ? 19.223 -1.558 -0.653 1.00 93.56 143 PHE A O 1
ATOM 1113 N N . GLU A 1 144 ? 19.493 -1.308 1.560 1.00 88.44 144 GLU A N 1
ATOM 1114 C CA . GLU A 1 144 ? 18.620 -0.124 1.695 1.00 88.44 144 GLU A CA 1
ATOM 1115 C C . GLU A 1 144 ? 19.047 1.065 0.821 1.00 88.44 144 GLU A C 1
ATOM 1117 O O . GLU A 1 144 ? 18.214 1.871 0.420 1.00 88.44 144 GLU A O 1
ATOM 1122 N N . ALA A 1 145 ? 20.336 1.153 0.482 1.00 90.94 145 ALA A N 1
ATOM 1123 C CA . ALA A 1 145 ? 20.886 2.178 -0.402 1.00 90.94 145 ALA A CA 1
ATOM 1124 C C . ALA A 1 145 ? 20.849 1.782 -1.895 1.00 90.94 145 ALA A C 1
ATOM 1126 O O . ALA A 1 145 ? 21.596 2.346 -2.702 1.00 90.94 145 ALA A O 1
ATOM 1127 N N . ASP A 1 146 ? 20.051 0.778 -2.285 1.00 93.12 146 ASP A N 1
ATOM 1128 C CA . ASP A 1 146 ? 19.900 0.429 -3.697 1.00 93.12 146 ASP A CA 1
ATOM 1129 C C . ASP A 1 146 ? 19.240 1.562 -4.492 1.00 93.12 146 ASP A C 1
ATOM 1131 O O . ASP A 1 146 ? 18.513 2.409 -3.977 1.00 93.12 146 ASP A O 1
ATOM 1135 N N . ARG A 1 147 ? 19.504 1.584 -5.795 1.00 92.12 147 ARG A N 1
ATOM 1136 C CA . ARG A 1 147 ? 18.911 2.558 -6.699 1.00 92.12 147 ARG A CA 1
ATOM 1137 C C . ARG A 1 147 ? 17.490 2.131 -7.046 1.00 92.12 147 ARG A C 1
ATOM 1139 O O . ARG A 1 147 ? 17.276 1.011 -7.508 1.00 92.12 147 ARG A O 1
ATOM 1146 N N . PHE A 1 148 ? 16.552 3.066 -6.942 1.00 93.88 148 PHE A N 1
ATOM 1147 C CA . PHE A 1 148 ? 15.221 2.890 -7.508 1.00 93.88 148 PHE A CA 1
ATOM 1148 C C . PHE A 1 148 ? 15.241 2.981 -9.037 1.00 93.88 148 PHE A C 1
ATOM 1150 O O . PHE A 1 148 ? 15.823 3.896 -9.621 1.00 93.88 148 PHE A O 1
ATOM 1157 N N . ARG A 1 149 ? 14.549 2.046 -9.683 1.00 95.06 149 ARG A N 1
ATOM 1158 C CA . ARG A 1 149 ? 14.096 2.146 -11.076 1.00 95.06 149 ARG A CA 1
ATOM 1159 C C . ARG A 1 149 ? 12.609 2.478 -11.092 1.00 95.06 149 ARG A C 1
ATOM 1161 O O . ARG A 1 149 ? 11.894 2.106 -10.165 1.00 95.06 149 ARG A O 1
ATOM 1168 N N . ILE A 1 150 ? 12.139 3.115 -12.158 1.00 97.12 150 ILE A N 1
ATOM 1169 C CA . ILE A 1 150 ? 10.699 3.261 -12.387 1.00 97.12 150 ILE A CA 1
ATOM 1170 C C . ILE A 1 150 ? 10.225 1.997 -13.094 1.00 97.12 150 ILE A C 1
ATOM 1172 O O . ILE A 1 150 ? 10.786 1.623 -14.120 1.00 97.12 150 ILE A O 1
ATOM 1176 N N . VAL A 1 151 ? 9.199 1.339 -12.576 1.00 98.12 151 VAL A N 1
ATOM 1177 C CA . VAL A 1 151 ? 8.532 0.226 -13.249 1.00 98.12 151 VAL A CA 1
ATOM 1178 C C . VAL A 1 151 ? 7.158 0.682 -13.697 1.00 98.12 151 VAL A C 1
ATOM 1180 O O . VAL A 1 151 ? 6.423 1.300 -12.935 1.00 98.12 151 VAL A O 1
ATOM 1183 N N . LEU A 1 152 ? 6.827 0.392 -14.951 1.00 98.31 152 LEU A N 1
ATOM 1184 C CA . LEU A 1 152 ? 5.504 0.578 -15.522 1.00 98.31 152 LEU A CA 1
ATOM 1185 C C . LEU A 1 152 ? 4.847 -0.790 -15.644 1.00 98.31 152 LEU A C 1
ATOM 1187 O O . LEU A 1 152 ? 5.341 -1.647 -16.378 1.00 98.31 152 LEU A O 1
ATOM 1191 N N . ARG A 1 153 ? 3.741 -0.976 -14.931 1.00 98.44 153 ARG A N 1
ATOM 1192 C CA . ARG A 1 153 ? 2.909 -2.173 -14.962 1.00 98.44 153 ARG A CA 1
ATOM 1193 C C . ARG A 1 153 ? 1.605 -1.865 -15.678 1.00 98.44 153 ARG A C 1
ATOM 1195 O O . ARG A 1 153 ? 0.874 -0.969 -15.264 1.00 98.44 153 ARG A O 1
ATOM 1202 N N . ASP A 1 154 ? 1.284 -2.617 -16.720 1.00 98.38 154 ASP A N 1
ATOM 1203 C CA . ASP A 1 154 ? -0.053 -2.589 -17.303 1.00 98.38 154 ASP A CA 1
ATOM 1204 C C . ASP A 1 154 ? -1.065 -3.098 -16.267 1.00 98.38 154 ASP A C 1
ATOM 1206 O O . ASP A 1 154 ? -0.915 -4.186 -15.703 1.00 98.38 154 ASP A O 1
ATOM 1210 N N . TRP A 1 155 ? -2.085 -2.293 -15.980 1.00 97.31 155 TRP A N 1
ATOM 1211 C CA . TRP A 1 155 ? -3.016 -2.556 -14.885 1.00 97.31 155 TRP A CA 1
ATOM 1212 C C . TRP A 1 155 ? -3.895 -3.787 -15.136 1.00 97.31 155 TRP A C 1
ATOM 1214 O O . TRP A 1 155 ? -4.267 -4.486 -14.195 1.00 97.31 155 TRP A O 1
ATOM 1224 N N . THR A 1 156 ? -4.196 -4.084 -16.401 1.00 94.88 156 THR A N 1
ATOM 1225 C CA . THR A 1 156 ? -5.113 -5.171 -16.769 1.00 94.88 156 THR A CA 1
ATOM 1226 C C . THR A 1 156 ? -4.384 -6.506 -16.860 1.00 94.88 156 THR A C 1
ATOM 1228 O O . THR A 1 156 ? -4.827 -7.511 -16.310 1.00 94.88 156 THR A O 1
ATOM 1231 N N . THR A 1 157 ? -3.257 -6.522 -17.563 1.00 97.00 157 THR A N 1
ATOM 1232 C CA . THR A 1 157 ? -2.493 -7.734 -17.883 1.00 97.00 157 THR A CA 1
ATOM 1233 C C . THR A 1 157 ? -1.426 -8.047 -16.840 1.00 97.00 157 THR A C 1
ATOM 1235 O O . THR A 1 157 ? -1.007 -9.194 -16.715 1.00 97.00 157 THR A O 1
ATOM 1238 N N . GLY A 1 158 ? -0.973 -7.042 -16.086 1.00 96.56 158 GLY A N 1
ATOM 1239 C CA . GLY A 1 158 ? 0.150 -7.166 -15.164 1.00 96.56 158 GLY A CA 1
ATOM 1240 C C . GLY A 1 158 ? 1.519 -7.219 -15.840 1.00 96.56 158 GLY A C 1
ATOM 1241 O O . GLY A 1 158 ? 2.497 -7.496 -15.153 1.00 96.56 158 GLY A O 1
ATOM 1242 N N . ALA A 1 159 ? 1.606 -6.976 -17.152 1.00 97.81 159 ALA A N 1
ATOM 1243 C CA . ALA A 1 159 ? 2.878 -6.915 -17.863 1.00 97.81 159 ALA A CA 1
ATOM 1244 C C . ALA A 1 159 ? 3.721 -5.731 -17.369 1.00 97.81 159 ALA A C 1
ATOM 1246 O O . ALA A 1 159 ? 3.206 -4.625 -17.212 1.00 97.81 159 ALA A O 1
ATOM 1247 N N . GLU A 1 160 ? 5.017 -5.950 -17.149 1.00 97.50 160 GLU A N 1
ATOM 1248 C CA . GLU A 1 160 ? 5.913 -4.962 -16.544 1.00 97.50 160 GLU A CA 1
ATOM 1249 C C . GLU A 1 160 ? 7.079 -4.583 -17.454 1.00 97.50 160 GLU A C 1
ATOM 1251 O O . GLU A 1 160 ? 7.659 -5.409 -18.160 1.00 97.50 160 GLU A O 1
ATOM 1256 N N . ARG A 1 161 ? 7.459 -3.307 -17.385 1.00 95.88 161 ARG A N 1
ATOM 1257 C CA . ARG A 1 161 ? 8.641 -2.734 -18.027 1.00 95.88 161 ARG A CA 1
ATOM 1258 C C . ARG A 1 161 ? 9.352 -1.818 -17.042 1.00 95.88 161 ARG A C 1
ATOM 1260 O O . ARG A 1 161 ? 8.778 -0.827 -16.600 1.00 95.88 161 ARG A O 1
ATOM 1267 N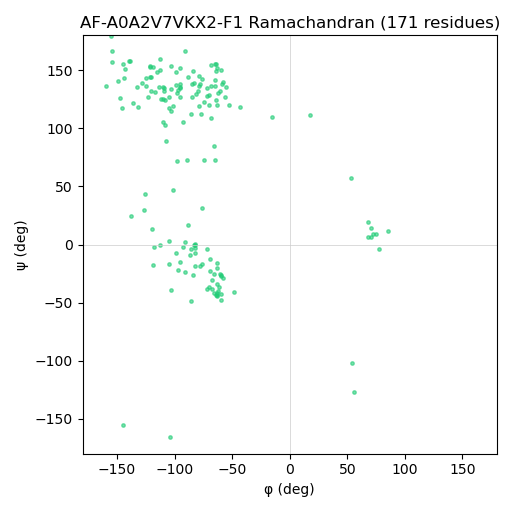 N . ALA A 1 162 ? 10.618 -2.102 -16.757 1.00 94.62 162 ALA A N 1
ATOM 1268 C CA . ALA A 1 162 ? 11.471 -1.187 -16.010 1.00 94.62 162 ALA A CA 1
ATOM 1269 C C . ALA A 1 162 ? 12.081 -0.125 -16.939 1.00 94.62 162 ALA A C 1
ATOM 1271 O O . ALA A 1 162 ? 12.522 -0.428 -18.047 1.00 94.62 162 ALA A O 1
ATOM 1272 N N . LEU A 1 163 ? 12.124 1.114 -16.464 1.00 90.38 163 LEU A N 1
ATOM 1273 C CA . LEU A 1 163 ? 12.851 2.226 -17.053 1.00 90.38 163 LEU A CA 1
ATOM 1274 C C . LEU A 1 163 ? 14.142 2.418 -16.267 1.00 90.38 163 LEU A C 1
ATOM 1276 O O . LEU A 1 163 ? 14.112 2.706 -15.067 1.00 90.38 163 LEU A O 1
ATOM 1280 N N . ASP A 1 164 ? 15.274 2.272 -16.948 1.00 75.19 164 ASP A N 1
ATOM 1281 C CA . ASP A 1 164 ? 16.560 2.653 -16.384 1.00 75.19 164 ASP A CA 1
ATOM 1282 C C . ASP A 1 164 ? 16.855 4.094 -16.809 1.00 75.19 164 ASP A C 1
ATOM 1284 O O . ASP A 1 164 ? 17.162 4.353 -17.969 1.0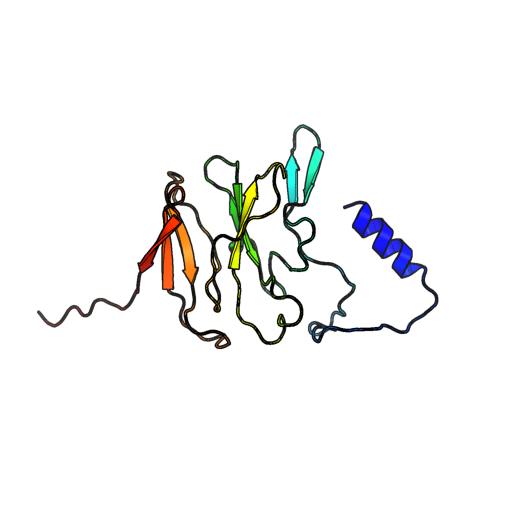0 75.19 164 ASP A O 1
ATOM 1288 N N . LEU A 1 165 ? 16.727 5.041 -15.875 1.00 67.31 165 LEU A N 1
ATOM 1289 C CA . LEU A 1 165 ? 17.002 6.467 -16.098 1.00 67.31 165 LEU A CA 1
ATOM 1290 C C . LEU A 1 165 ? 18.506 6.770 -16.133 1.00 67.31 165 LEU A C 1
ATOM 1292 O O . LEU A 1 165 ? 18.939 7.838 -15.702 1.00 67.31 165 LEU A O 1
ATOM 1296 N N . ARG A 1 166 ? 19.334 5.826 -16.595 1.00 65.81 166 ARG A N 1
ATOM 1297 C CA . ARG A 1 166 ? 20.707 6.189 -16.941 1.00 65.81 166 ARG A CA 1
ATOM 1298 C C . ARG A 1 166 ? 20.591 7.304 -17.964 1.00 65.81 166 ARG A C 1
ATOM 1300 O O . ARG A 1 166 ? 19.858 7.134 -18.937 1.00 65.81 166 ARG A O 1
ATOM 1307 N N . ALA A 1 167 ? 21.269 8.420 -17.688 1.00 54.41 167 ALA A N 1
ATOM 1308 C CA . ALA A 1 167 ? 21.539 9.413 -18.707 1.00 54.41 167 ALA A CA 1
ATOM 1309 C C . ALA A 1 167 ? 21.961 8.625 -19.943 1.00 54.41 167 ALA A C 1
ATOM 1311 O O . ALA A 1 167 ? 22.865 7.784 -19.875 1.00 54.41 167 ALA A O 1
ATOM 1312 N N . ASP A 1 168 ? 21.166 8.782 -20.989 1.00 50.22 168 ASP A N 1
ATOM 1313 C CA . ASP A 1 168 ? 21.599 8.682 -22.355 1.00 50.22 168 ASP A CA 1
ATOM 1314 C C . ASP A 1 168 ? 23.123 8.762 -22.413 1.00 50.22 168 ASP A C 1
ATOM 1316 O O . ASP A 1 168 ? 23.737 9.802 -22.181 1.00 50.22 168 ASP A O 1
ATOM 1320 N N . ALA A 1 169 ? 23.748 7.629 -22.728 1.00 50.97 169 ALA A N 1
ATOM 1321 C CA . ALA A 1 169 ? 24.991 7.678 -23.461 1.00 50.97 169 ALA A CA 1
ATOM 1322 C C . ALA A 1 169 ? 24.633 8.265 -24.833 1.00 50.97 169 ALA A C 1
ATOM 1324 O O . ALA A 1 169 ? 24.551 7.550 -25.828 1.00 50.97 169 ALA A O 1
ATOM 1325 N N . SER A 1 170 ? 24.342 9.567 -24.882 1.00 47.12 170 SER A N 1
ATOM 1326 C CA . SER A 1 170 ? 24.568 10.347 -26.079 1.00 47.12 170 SER A CA 1
ATOM 1327 C C . SER A 1 170 ? 26.083 10.348 -26.242 1.00 47.12 170 SER A C 1
ATOM 1329 O O . SER A 1 170 ? 26.794 11.208 -25.716 1.00 47.12 170 SER A O 1
ATOM 1331 N N . GLU A 1 171 ? 26.588 9.288 -26.868 1.00 49.12 171 GLU A N 1
ATOM 1332 C CA . GLU A 1 171 ? 27.912 9.305 -27.453 1.00 49.12 171 GLU A CA 1
ATOM 1333 C C . GLU A 1 171 ? 27.974 10.525 -28.376 1.00 49.12 171 GLU A C 1
ATOM 1335 O O . GLU A 1 171 ? 27.140 10.690 -29.263 1.00 49.12 171 GLU A O 1
ATOM 1340 N N . THR A 1 172 ? 28.914 11.413 -28.058 1.00 47.00 172 THR A N 1
ATOM 1341 C CA . THR A 1 172 ? 29.643 12.304 -28.969 1.00 47.00 172 THR A CA 1
ATOM 1342 C C . THR A 1 172 ? 29.033 12.514 -30.360 1.00 47.00 172 THR A C 1
ATOM 1344 O O . THR A 1 172 ? 29.114 11.632 -31.217 1.00 47.00 172 THR A O 1
ATOM 1347 N N . GLY A 1 173 ? 28.550 13.733 -30.607 1.00 36.59 173 GLY A N 1
ATOM 1348 C CA . GLY A 1 173 ? 28.431 14.331 -31.937 1.00 36.59 173 GLY A CA 1
ATOM 1349 C C . GLY A 1 173 ? 29.109 15.688 -31.941 1.00 36.59 173 GLY A C 1
ATOM 1350 O O . GLY A 1 173 ? 28.740 16.500 -31.064 1.00 36.59 173 GLY A O 1
#

=== Feature glossary ===
Key to the feature types in this record:

Secondary structure (8-state, DSSP). Secondary structure is the local, repeating backbone conformation. DSSP classifies it into eight states by reading the hydrogen-bond network: three helix types (H, G, I), two β types (E, B), two non-regular types (T, S), and unstructured coil (-).

Backbone torsions (φ/ψ). Backbone dihedral angles. Every residue except chain termini has a φ (preceding-C → N → Cα → C) and a ψ (N → Cα → C → next-N). They are reported in degrees following the IUPAC sign convention. Secondary structure is essentially a statement about which (φ, ψ) basin each residue occupies.

Predicted aligned error. Predicted Aligned Error (PAE) is an AlphaFold confidence matrix: entry (i, j) is the expected error in the position of residue j, in ångströms, when the prediction is superimposed on the true structure at residue i. Low PAE within a block of residues means that block is internally rigid and well-predicted; high PAE between two blocks means their relative placement is uncertain even if each block individually is confident.

B-factor. B-factor (Debye–Waller factor) reflects atomic displacement in the crystal lattice. It is an experimental observable (units Å²), not a prediction; low values mean the atom is pinned down, high values mean it moves or is heterogeneous across the crystal.

Secondary structure (3-state, P-SEA). Three-state secondary structure (P-SEA) collapses the eight DSSP classes into helix (a), strand (b), and coil (c). P-SEA assigns these from Cα geometry alone — distances and angles — without requiring backbone oxygens, so it works on any Cα trace.

Sequence. Primary structure: the covalent order of the twenty standard amino acids along the backbone. Two proteins with the same sequence will (almost always) fold to the same structure; two with 30% identity often share a fold but not the details.

pLDDT. pLDDT is the predicted lDDT-Cα score: AlphaFold's confidence that the local environment of each residue (all inter-atomic distances within 15 Å) is correctly placed. It is a per-residue number between 0 and 100, with higher meaning more reliable.

InterPro / GO / CATH / organism. Functional annotations link the protein to curated databases. InterPro entries identify conserved domains and families by matching the sequence against member-database signatures (Pfam, PROSITE, CDD, …). Gene Ontology (GO) terms describe molecular function, biological process, and cellular component in a controlled vocabulary. CATH places the structure in a hierarchical fold classification (Class/Architecture/Topology/Homologous-superfamily). The organism is the source species.

Contact-map, Ramachandran, and PAE plots. Three diagnostic plots accompany the record. The Cα contact map visualizes the tertiary structure as a 2D adjacency matrix (8 Å cutoff, sequence-local contacts suppressed). The Ramachandran plot shows the distribution of backbone (φ, ψ) torsions, with points in the α and β basins reflecting secondary structure content. The PAE plot shows AlphaFold's inter-residue confidence as a color matrix.

mmCIF coordinates. The mmCIF table is the protein's shape written out atom by atom. For each backbone N, Cα, C, and carbonyl O, it records an (x, y, z) coordinate triple in Å plus the residue type, chain letter, and residue number.

Radius of gyration, Cα contacts, bounding box. Three whole-structure scalars: the radius of gyration (RMS distance of Cα from centroid, in Å), the count of Cα–Cα contacts (pairs closer than 8 Å and separated by more than four residues in sequence — i.e. tertiary, not local, contacts), and the bounding-box dimensions. Together they distinguish compact globular folds from extended fibres or disordered chains.

Foldseek 3Di. The Foldseek 3Di string encodes local tertiary geometry as a 20-letter alphabet — one character per residue — derived from the relative positions of nearby Cα atoms. Unlike the amino-acid sequence, 3Di is a direct function of the 3D structure, so two proteins with the same fold have similar 3Di strings even at low sequence identity.

Rendered structure images. Six rendered views show the 3D structure from the faces of a cube — i.e. along ±x, ±y, ±z. Rendering representation is drawn randomly per protein from cartoon (secondary-structure ribbons), sticks (backbone bonds), or molecular surface; coloring is either N→C rainbow (blue at the N-terminus through red at the C-terminus) or one color per chain.

Nearest PDB structures. The Foldseek neighbor list gives the closest experimentally determined structures in the PDB, ranked by structural alignment. TM-score near 1 means near-identical fold; near 0.3 means only rough topology match. This is how one finds what a novel AlphaFold prediction most resembles in the solved-structure universe.

Solvent-accessible surface area. SASA measures how much of the protein is reachable by solvent. It is computed by rolling a water-sized probe over the atomic surface and summing the exposed area (Å²). Per-residue SASA distinguishes core (buried, low SASA) from surface (exposed, high SASA) residues; total SASA is a whole-molecule size measure.